Protein AF-A0A4Q2Z3I2-F1 (afdb_monomer_lite)

Radius of gyration: 20.28 Å; chains: 1; bounding box: 46×51×56 Å

Sequence (207 aa):
MDALIATLSQFPAIKREDSAKLFFKKFPYKIVLDSYRYEDRKVVTQTSITRSRDEVQVRAQGGYYNVYFRDESTAAEFLSENAKYVVSVALPTSTEALSAISTDTRIEIRDSLYWNKFRWAAVCKSLDLDQIDELRDWLSNFKEQCGEVSDDRIMFSYSTSSPRVYFADEDDLFMFKFSFFNRISRLEKVLLKKEISNEHFSAEGAH

Secondary structure (DSSP, 8-state):
-HHHHHHHTT-TTSEEEE-S---STT--EEEEEEHHHHTTS---SSSSSTT-TTTEEEEEETTEEEEEESSHHHHHHHHHHHGGGEEEEEE-SSHHHHHHHH--EEEEEESS-BTTTB-EEEEEPP--HHHHHHHHHHHHHHHHHH-S-GGGTEEEE--SS--EEEESSHHHHHHHHHHHGGGEEEEEEEEEHHHHHHHHHHHSS--

Structure (mmCIF, N/CA/C/O backbone):
data_AF-A0A4Q2Z3I2-F1
#
_entry.id   AF-A0A4Q2Z3I2-F1
#
loop_
_atom_site.group_PDB
_atom_site.id
_atom_site.type_symbol
_atom_site.label_atom_id
_atom_site.label_alt_id
_atom_site.label_comp_id
_atom_site.label_asym_id
_atom_site.label_entity_id
_atom_site.label_seq_id
_atom_site.pdbx_PDB_ins_code
_atom_site.Cartn_x
_atom_site.Cartn_y
_atom_site.Cartn_z
_atom_site.occupancy
_atom_site.B_iso_or_equiv
_atom_site.auth_seq_id
_atom_site.auth_comp_id
_atom_site.auth_asym_id
_atom_site.auth_atom_id
_atom_site.pdbx_PDB_model_num
ATOM 1 N N . MET A 1 1 ? 13.492 -9.732 -3.472 1.00 68.31 1 MET A N 1
ATOM 2 C CA . MET A 1 1 ? 13.597 -8.514 -4.309 1.00 68.31 1 MET A CA 1
ATOM 3 C C . MET A 1 1 ? 14.762 -8.605 -5.307 1.00 68.31 1 MET A C 1
ATOM 5 O O . MET A 1 1 ? 14.795 -7.864 -6.289 1.00 68.31 1 MET A O 1
ATOM 9 N N . ASP A 1 2 ? 15.718 -9.505 -5.067 1.00 80.69 2 ASP A N 1
ATOM 10 C CA . ASP A 1 2 ? 17.003 -9.555 -5.760 1.00 80.69 2 ASP A CA 1
ATOM 11 C C . ASP A 1 2 ? 16.913 -10.153 -7.169 1.00 80.69 2 ASP A C 1
ATOM 13 O O . ASP A 1 2 ? 17.673 -9.750 -8.048 1.00 80.69 2 ASP A O 1
ATOM 17 N N . ALA A 1 3 ? 15.958 -11.057 -7.422 1.00 82.50 3 ALA A N 1
ATOM 18 C CA . ALA A 1 3 ? 15.814 -11.714 -8.723 1.00 82.50 3 ALA A CA 1
ATOM 19 C C . ALA A 1 3 ? 15.365 -10.726 -9.811 1.00 82.50 3 ALA A C 1
ATOM 21 O O . ALA A 1 3 ? 15.936 -10.682 -10.906 1.00 82.50 3 ALA A O 1
ATOM 22 N N . LEU A 1 4 ? 14.383 -9.875 -9.492 1.00 83.69 4 LEU A N 1
ATOM 23 C CA . LEU A 1 4 ? 13.896 -8.844 -10.409 1.00 83.69 4 LEU A CA 1
ATOM 24 C C . LEU A 1 4 ? 14.947 -7.753 -10.644 1.00 83.69 4 LEU A C 1
ATOM 26 O O . LEU A 1 4 ? 15.130 -7.321 -11.781 1.00 83.69 4 LEU A O 1
ATOM 30 N N . ILE A 1 5 ? 15.675 -7.340 -9.598 1.00 86.19 5 ILE A N 1
ATOM 31 C CA . ILE A 1 5 ? 16.769 -6.364 -9.724 1.00 86.19 5 ILE A CA 1
ATOM 32 C C . ILE A 1 5 ? 17.877 -6.917 -10.625 1.00 86.19 5 ILE A C 1
ATOM 34 O O . ILE A 1 5 ? 18.283 -6.237 -11.567 1.00 86.19 5 ILE A O 1
ATOM 38 N N . ALA A 1 6 ? 18.327 -8.151 -10.380 1.00 88.06 6 ALA A N 1
ATOM 39 C CA . ALA A 1 6 ? 19.366 -8.796 -11.179 1.00 88.06 6 ALA A CA 1
ATOM 40 C C . ALA A 1 6 ? 18.955 -8.943 -12.651 1.00 88.06 6 ALA A C 1
ATOM 42 O O . ALA A 1 6 ? 19.774 -8.746 -13.548 1.00 88.06 6 ALA A O 1
ATOM 43 N N . THR A 1 7 ? 17.681 -9.244 -12.904 1.00 87.94 7 THR A N 1
ATOM 44 C CA . THR A 1 7 ? 17.132 -9.340 -14.261 1.00 87.94 7 THR A CA 1
ATOM 45 C C . THR A 1 7 ? 17.071 -7.969 -14.932 1.00 87.94 7 THR A C 1
ATOM 47 O O . THR A 1 7 ? 17.516 -7.815 -16.066 1.00 87.94 7 THR A O 1
ATOM 50 N N . LEU A 1 8 ? 16.607 -6.935 -14.224 1.00 87.94 8 LEU A N 1
ATOM 51 C CA . LEU A 1 8 ? 16.551 -5.568 -14.743 1.00 87.94 8 LEU A CA 1
ATOM 52 C C . LEU A 1 8 ? 17.940 -5.015 -15.090 1.00 87.94 8 LEU A C 1
ATOM 54 O O . LEU A 1 8 ? 18.086 -4.315 -16.089 1.00 87.94 8 LEU A O 1
ATOM 58 N N . SER A 1 9 ? 18.978 -5.370 -14.327 1.00 89.69 9 SER A N 1
ATOM 59 C CA . SER A 1 9 ? 20.364 -4.981 -14.624 1.00 89.69 9 SER A CA 1
ATOM 60 C C . SER A 1 9 ? 20.883 -5.501 -15.971 1.00 89.69 9 SER A C 1
ATOM 62 O O . SER A 1 9 ? 21.826 -4.926 -16.510 1.00 89.69 9 SER A O 1
ATOM 64 N N . GLN A 1 10 ? 20.266 -6.538 -16.547 1.00 92.25 10 GLN A N 1
ATOM 65 C CA . GLN A 1 10 ? 20.609 -7.047 -17.882 1.00 92.25 10 GLN A CA 1
ATOM 66 C C . GLN A 1 10 ? 20.050 -6.161 -19.011 1.00 92.25 10 GLN A C 1
ATOM 68 O O . GLN A 1 10 ? 20.481 -6.278 -20.158 1.00 92.25 10 GLN A O 1
ATOM 73 N N . PHE A 1 11 ? 19.130 -5.241 -18.695 1.00 89.31 11 PHE A N 1
ATOM 74 C CA . PHE A 1 11 ? 18.422 -4.392 -19.654 1.00 89.31 11 PHE A CA 1
ATOM 75 C C . PHE A 1 11 ? 18.540 -2.899 -19.286 1.00 89.31 11 PHE A C 1
ATOM 77 O O . PHE A 1 11 ? 17.554 -2.273 -18.896 1.00 89.31 11 PHE A O 1
ATOM 84 N N . PRO A 1 12 ? 19.721 -2.273 -19.453 1.00 84.69 12 PRO A N 1
ATOM 85 C CA . PRO A 1 12 ? 19.988 -0.906 -18.982 1.00 84.69 12 PRO A CA 1
ATOM 86 C C . PRO A 1 12 ? 19.150 0.183 -19.673 1.00 84.69 12 PRO A C 1
ATOM 88 O O . PRO A 1 12 ? 19.079 1.307 -19.183 1.00 84.69 12 PRO A O 1
ATOM 91 N N . ALA A 1 13 ? 18.519 -0.132 -20.808 1.00 85.69 13 ALA A N 1
ATOM 92 C CA . ALA A 1 13 ? 17.604 0.772 -21.503 1.00 85.69 13 ALA A CA 1
ATOM 93 C C . ALA A 1 13 ? 16.219 0.871 -20.832 1.00 85.69 13 ALA A C 1
ATOM 95 O O . ALA A 1 13 ? 15.478 1.813 -21.111 1.00 85.69 13 ALA A O 1
ATOM 96 N N . ILE A 1 14 ? 15.859 -0.086 -19.968 1.00 89.06 14 ILE A N 1
ATOM 97 C CA . ILE A 1 14 ? 14.585 -0.088 -19.248 1.00 89.06 14 ILE A CA 1
ATOM 98 C C . ILE A 1 14 ? 14.710 0.804 -18.016 1.00 89.06 14 ILE A C 1
ATOM 100 O O . ILE A 1 14 ? 15.603 0.634 -17.185 1.00 89.06 14 ILE A O 1
ATOM 104 N N . LYS A 1 15 ? 13.780 1.749 -17.865 1.00 88.69 15 LYS A N 1
ATOM 105 C CA . LYS A 1 15 ? 13.805 2.678 -16.737 1.00 88.69 15 LYS A CA 1
ATOM 106 C C . LYS A 1 15 ? 13.417 1.965 -15.439 1.00 88.69 15 LYS A C 1
ATOM 108 O O . LYS A 1 15 ? 12.318 1.423 -15.325 1.00 88.69 15 LYS A O 1
ATOM 113 N N . ARG A 1 16 ? 14.292 2.041 -14.435 1.00 87.62 16 ARG A N 1
ATOM 114 C CA . ARG A 1 16 ? 13.975 1.664 -13.054 1.00 87.62 16 ARG A CA 1
ATOM 115 C C . ARG A 1 16 ? 13.254 2.813 -12.357 1.00 87.62 16 ARG A C 1
ATOM 117 O O . ARG A 1 16 ? 13.767 3.928 -12.293 1.00 87.62 16 ARG A O 1
ATOM 124 N N . GLU A 1 17 ? 12.075 2.532 -11.828 1.00 82.06 17 GLU A N 1
ATOM 125 C CA . GLU A 1 17 ? 11.284 3.462 -11.030 1.00 82.06 17 GLU A CA 1
ATOM 126 C C . GLU A 1 17 ? 11.149 2.905 -9.619 1.00 82.06 17 GLU A C 1
ATOM 128 O O . GLU A 1 17 ? 10.138 2.301 -9.264 1.00 82.06 17 GLU A O 1
ATOM 133 N N . ASP A 1 18 ? 12.189 3.107 -8.809 1.00 69.94 18 ASP A N 1
ATOM 134 C CA . ASP A 1 18 ? 12.081 2.861 -7.376 1.00 69.94 18 ASP A CA 1
ATOM 135 C C . ASP A 1 18 ? 11.019 3.798 -6.841 1.00 69.94 18 ASP A C 1
ATOM 137 O O . ASP A 1 18 ? 11.161 5.024 -6.839 1.00 69.94 18 ASP A O 1
ATOM 141 N N . SER A 1 19 ? 9.896 3.212 -6.470 1.00 56.62 19 SER A N 1
ATOM 142 C CA . SER A 1 19 ? 8.768 3.984 -6.036 1.00 56.62 19 SER A CA 1
ATOM 143 C C . SER A 1 19 ? 8.308 3.410 -4.738 1.00 56.62 19 SER A C 1
ATOM 145 O O . SER A 1 19 ? 8.035 2.225 -4.566 1.00 56.62 19 SER A O 1
ATOM 147 N N . ALA A 1 20 ? 8.187 4.353 -3.835 1.00 46.81 20 ALA A N 1
ATOM 148 C CA . ALA A 1 20 ? 7.390 4.196 -2.678 1.00 46.81 20 ALA A CA 1
ATOM 149 C C . ALA A 1 20 ? 5.955 3.776 -3.156 1.00 46.81 20 ALA A C 1
A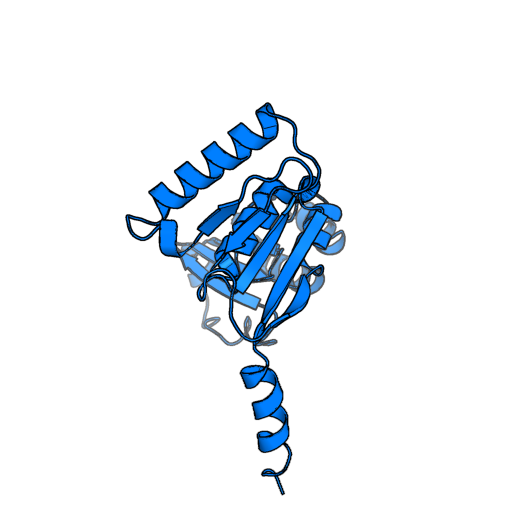TOM 151 O O . ALA A 1 20 ? 5.459 2.698 -2.885 1.00 46.81 20 ALA A O 1
ATOM 152 N N . LYS A 1 21 ? 5.303 4.526 -4.038 1.00 46.62 21 LYS A N 1
ATOM 153 C CA . LYS A 1 21 ? 3.842 4.489 -4.261 1.00 46.62 21 LYS A CA 1
ATOM 154 C C . LYS A 1 21 ? 3.231 3.300 -5.050 1.00 46.62 21 LYS A C 1
ATOM 156 O O . LYS A 1 21 ? 2.248 3.510 -5.754 1.00 46.62 21 LYS A O 1
ATOM 161 N N . LEU A 1 22 ? 3.731 2.064 -4.992 1.00 52.97 22 LEU A N 1
ATOM 162 C CA . LEU A 1 22 ? 3.313 1.011 -5.942 1.00 52.97 22 LEU A CA 1
ATOM 163 C C . LEU A 1 22 ? 2.081 0.178 -5.539 1.00 52.97 22 LEU A C 1
ATOM 165 O O . LEU A 1 22 ? 2.158 -0.869 -4.912 1.00 52.97 22 LEU A O 1
ATOM 169 N N . PHE A 1 23 ? 0.936 0.741 -5.933 1.00 57.28 23 PHE A N 1
ATOM 170 C CA . PHE A 1 23 ? -0.156 0.235 -6.782 1.00 57.28 23 PHE A CA 1
ATOM 171 C C . PHE A 1 23 ? -0.669 -1.219 -6.699 1.00 57.28 23 PHE A C 1
ATOM 173 O O . PHE A 1 23 ? -0.071 -2.160 -7.205 1.00 57.28 23 PHE A O 1
ATOM 180 N N . PHE A 1 24 ? -1.944 -1.273 -6.290 1.00 48.81 24 PHE A N 1
ATOM 181 C CA . PHE A 1 24 ? -2.917 -2.367 -6.336 1.00 48.81 24 PHE A CA 1
ATOM 182 C C . PHE A 1 24 ? -2.714 -3.449 -5.273 1.00 48.81 24 PHE A C 1
ATOM 184 O O . PHE A 1 24 ? -1.850 -4.303 -5.396 1.00 48.81 24 PHE A O 1
ATOM 191 N N . LYS A 1 25 ? -3.560 -3.421 -4.232 1.00 52.50 25 LYS A N 1
ATOM 192 C CA . LYS A 1 25 ? -4.063 -4.583 -3.472 1.00 52.50 25 LYS A CA 1
ATOM 193 C C . LYS A 1 25 ? -3.092 -5.771 -3.296 1.00 52.50 25 LYS A C 1
ATOM 195 O O . LYS A 1 25 ? -3.510 -6.906 -3.517 1.00 52.50 25 LYS A O 1
ATOM 200 N N . LYS A 1 26 ? -1.845 -5.538 -2.845 1.00 63.81 26 LYS A N 1
ATOM 201 C CA . LYS A 1 26 ? -0.806 -6.563 -2.537 1.00 63.81 26 LYS A CA 1
ATOM 202 C C . LYS A 1 26 ? 0.098 -7.011 -3.706 1.00 63.81 26 LYS A C 1
ATOM 204 O O . LYS A 1 26 ? 0.647 -8.110 -3.642 1.00 63.81 26 LYS A O 1
ATOM 209 N N . PHE A 1 27 ? 0.277 -6.195 -4.747 1.00 72.81 27 PHE A N 1
ATOM 210 C CA . PHE A 1 27 ? 1.175 -6.479 -5.879 1.00 72.81 27 PHE A CA 1
ATOM 211 C C . PHE A 1 27 ? 2.368 -5.498 -5.885 1.00 72.81 27 PHE A C 1
ATOM 213 O O . PHE A 1 27 ? 2.274 -4.426 -6.481 1.00 72.81 27 PHE A O 1
ATOM 220 N N . PRO A 1 28 ? 3.480 -5.813 -5.193 1.00 76.44 28 PRO A N 1
ATOM 221 C CA . PRO A 1 28 ? 4.585 -4.874 -4.984 1.00 76.44 28 PRO A CA 1
ATOM 222 C C . PRO A 1 28 ? 5.417 -4.569 -6.240 1.00 76.44 28 PRO A C 1
ATOM 224 O O . PRO A 1 28 ? 6.217 -3.635 -6.210 1.00 76.44 28 PRO A O 1
ATOM 227 N N . TYR A 1 29 ? 5.253 -5.322 -7.331 1.00 83.31 29 TYR A N 1
ATOM 228 C CA . TYR A 1 29 ? 6.048 -5.159 -8.550 1.00 83.31 29 TYR A CA 1
ATOM 229 C C . TYR A 1 29 ? 5.162 -4.748 -9.725 1.00 83.31 29 TYR A C 1
ATOM 231 O O . TYR A 1 29 ? 4.138 -5.379 -9.978 1.00 83.31 29 TYR A O 1
ATOM 239 N N . LYS A 1 30 ? 5.559 -3.714 -10.475 1.00 85.75 30 LYS A N 1
ATOM 240 C CA . LYS A 1 30 ? 4.835 -3.237 -11.665 1.00 85.75 30 LYS A CA 1
ATOM 241 C C . LYS A 1 30 ? 5.764 -3.179 -12.871 1.00 85.75 30 LYS A C 1
ATOM 243 O O . LYS A 1 30 ? 6.818 -2.555 -12.806 1.00 85.75 30 LYS A O 1
ATOM 248 N N . ILE A 1 31 ? 5.331 -3.733 -13.994 1.00 86.38 31 ILE A N 1
ATOM 249 C CA . ILE A 1 31 ? 6.012 -3.648 -15.287 1.00 86.38 31 ILE A CA 1
ATOM 250 C C . ILE A 1 31 ? 5.097 -2.903 -16.258 1.00 86.38 31 ILE A C 1
ATOM 252 O O . ILE A 1 31 ? 3.924 -3.246 -16.404 1.00 86.38 31 ILE A O 1
ATOM 256 N N . VAL A 1 32 ? 5.621 -1.857 -16.893 1.00 86.88 32 VAL A N 1
ATOM 257 C CA . VAL A 1 32 ? 4.886 -1.028 -17.854 1.00 86.88 32 VAL A CA 1
ATOM 258 C C . VAL A 1 32 ? 5.320 -1.398 -19.262 1.00 86.88 32 VAL A C 1
ATOM 260 O O . VAL A 1 32 ? 6.504 -1.317 -19.586 1.00 86.88 32 VAL A O 1
ATOM 263 N N . LEU A 1 33 ? 4.363 -1.776 -20.102 1.00 84.88 33 LEU A N 1
ATOM 264 C CA . LEU A 1 33 ? 4.573 -2.089 -21.513 1.00 84.88 33 LEU A CA 1
ATOM 265 C C . LEU A 1 33 ? 4.032 -0.968 -22.395 1.00 84.88 33 LEU A C 1
ATOM 267 O O . LEU A 1 33 ? 2.948 -0.452 -22.128 1.00 84.88 33 LEU A O 1
ATOM 271 N N . ASP A 1 34 ? 4.747 -0.645 -23.468 1.00 82.38 34 ASP A N 1
ATOM 272 C CA . ASP A 1 34 ? 4.256 0.222 -24.545 1.00 82.38 34 ASP A CA 1
ATOM 273 C C . ASP A 1 34 ? 3.218 -0.548 -25.371 1.00 82.38 34 ASP A C 1
ATOM 275 O O . ASP A 1 34 ? 3.565 -1.532 -26.031 1.00 82.38 34 ASP A O 1
ATOM 279 N N . SER A 1 35 ? 1.946 -0.128 -25.335 1.00 71.31 35 SER A N 1
ATOM 280 C CA . SER A 1 35 ? 0.876 -0.870 -26.010 1.00 71.31 35 SER A CA 1
ATOM 281 C C . SER A 1 35 ? 1.060 -0.899 -27.524 1.00 71.31 35 SER A C 1
ATOM 283 O O . SER A 1 35 ? 0.743 -1.906 -28.142 1.00 71.31 35 SER A O 1
ATOM 285 N N . TYR A 1 36 ? 1.630 0.150 -28.123 1.00 68.75 36 TYR A N 1
ATOM 286 C CA . TYR A 1 36 ? 1.808 0.245 -29.574 1.00 68.75 36 TYR A CA 1
ATOM 287 C C . TYR A 1 36 ? 2.927 -0.664 -30.082 1.00 68.75 36 TYR A C 1
ATOM 289 O O . TYR A 1 36 ? 2.826 -1.234 -31.164 1.00 68.75 36 TYR A O 1
ATOM 297 N N . ARG A 1 37 ? 3.996 -0.837 -29.294 1.00 68.88 37 ARG A N 1
ATOM 298 C CA . ARG A 1 37 ? 5.064 -1.803 -29.611 1.00 68.88 37 ARG A CA 1
ATOM 299 C C . ARG A 1 37 ? 4.652 -3.235 -29.299 1.00 68.88 37 ARG A C 1
ATOM 301 O O . ARG A 1 37 ? 5.136 -4.166 -29.939 1.00 68.88 37 ARG A O 1
ATOM 308 N N . TYR A 1 38 ? 3.795 -3.402 -28.297 1.00 63.12 38 TYR A N 1
ATOM 309 C CA . TYR A 1 38 ? 3.310 -4.701 -27.857 1.00 63.12 38 TYR A CA 1
ATOM 310 C C . TYR A 1 38 ? 2.230 -5.274 -28.791 1.00 63.12 38 TYR A C 1
ATOM 312 O O . TYR A 1 38 ? 2.213 -6.480 -29.026 1.00 63.12 38 TYR A O 1
ATOM 320 N N . GLU A 1 39 ? 1.371 -4.433 -29.379 1.00 58.34 39 GLU A N 1
ATOM 321 C CA . GLU A 1 39 ? 0.269 -4.856 -30.261 1.00 58.34 39 GLU A CA 1
ATOM 322 C C . GLU A 1 39 ? 0.712 -5.497 -31.588 1.00 58.34 39 GLU A C 1
ATOM 324 O O . GLU A 1 39 ? -0.099 -6.152 -32.244 1.00 58.34 39 GLU A O 1
ATOM 329 N N . ASP A 1 40 ? 1.990 -5.408 -31.973 1.00 49.81 40 ASP A N 1
ATOM 330 C CA . ASP A 1 40 ? 2.403 -5.813 -33.320 1.00 49.81 40 ASP A CA 1
ATOM 331 C C . ASP A 1 40 ? 2.431 -7.337 -33.562 1.00 49.81 40 ASP A C 1
ATOM 333 O O . ASP A 1 40 ? 2.606 -7.767 -34.698 1.00 49.81 40 ASP A O 1
ATOM 337 N N . ARG A 1 41 ? 2.201 -8.206 -32.558 1.00 44.34 41 ARG A N 1
ATOM 338 C CA . ARG A 1 41 ? 1.925 -9.642 -32.799 1.00 44.34 41 ARG A CA 1
ATOM 339 C C . ARG A 1 41 ? 1.048 -10.288 -31.721 1.00 44.34 41 ARG A C 1
ATOM 341 O O . ARG A 1 41 ? 1.556 -10.681 -30.682 1.00 44.34 41 ARG A O 1
ATOM 348 N N . LYS A 1 42 ? -0.199 -10.594 -32.114 1.00 42.34 42 LYS A N 1
ATOM 349 C CA . LYS A 1 42 ? -1.090 -11.654 -31.590 1.00 42.34 42 LYS A CA 1
ATOM 350 C C . LYS A 1 42 ? -1.569 -11.501 -30.141 1.00 42.34 42 LYS A C 1
ATOM 352 O O . LYS A 1 42 ? -0.777 -11.511 -29.221 1.00 42.34 42 LYS A O 1
ATOM 357 N N . VAL A 1 43 ? -2.889 -11.562 -29.949 1.00 44.06 43 VAL A N 1
ATOM 358 C CA . VAL A 1 43 ? -3.567 -12.529 -29.050 1.00 44.06 43 VAL A CA 1
ATOM 359 C C . VAL A 1 43 ? -2.777 -12.941 -27.785 1.00 44.06 43 VAL A C 1
ATOM 361 O O . VAL A 1 43 ? -2.559 -14.120 -27.526 1.00 44.06 43 VAL A O 1
ATOM 364 N N . VAL A 1 44 ? -2.346 -11.969 -26.981 1.00 44.97 44 VAL A N 1
ATOM 365 C CA . VAL A 1 44 ? -1.935 -12.161 -25.575 1.00 44.97 44 VAL A CA 1
ATOM 366 C C . VAL A 1 44 ? -2.892 -11.392 -24.655 1.00 44.97 44 VAL A C 1
ATOM 368 O O . VAL A 1 44 ? -2.657 -11.169 -23.473 1.00 44.97 44 VAL A O 1
ATOM 371 N N . THR A 1 45 ? -4.068 -11.045 -25.171 1.00 44.19 45 THR A N 1
ATOM 372 C CA . THR A 1 45 ? -5.241 -10.800 -24.346 1.00 44.19 45 THR A CA 1
ATOM 373 C C . THR A 1 45 ? -5.525 -12.084 -23.560 1.00 44.19 45 THR A C 1
ATOM 375 O O . THR A 1 45 ? -5.883 -13.122 -24.110 1.00 44.19 45 THR A O 1
ATOM 378 N N . GLN A 1 46 ? -5.298 -12.030 -22.249 1.00 42.94 46 GLN A N 1
ATOM 379 C CA . GLN A 1 46 ? -5.787 -12.992 -21.258 1.00 42.94 46 GLN A CA 1
ATOM 380 C C . GLN A 1 46 ? -5.259 -14.438 -21.253 1.00 42.94 46 GLN A C 1
ATOM 382 O O . GLN A 1 46 ? -5.685 -15.156 -20.359 1.00 42.94 46 GLN A O 1
ATOM 387 N N . THR A 1 47 ? -4.364 -14.920 -22.121 1.00 42.12 47 THR A N 1
ATOM 388 C CA . THR A 1 47 ? -3.992 -16.366 -22.074 1.00 42.12 47 THR A CA 1
ATOM 389 C C . THR A 1 47 ? -2.561 -16.635 -21.600 1.00 42.12 47 THR A C 1
ATOM 391 O O . THR A 1 47 ? -2.344 -17.570 -20.836 1.00 42.12 47 THR A O 1
ATOM 394 N N . SER A 1 48 ? -1.592 -15.786 -21.957 1.00 43.84 48 SER A N 1
ATOM 395 C CA . SER A 1 48 ? -0.194 -15.929 -21.501 1.00 43.84 48 SER A CA 1
ATOM 396 C C . SER A 1 48 ? 0.041 -15.304 -20.122 1.00 43.84 48 SER A C 1
ATOM 398 O O . SER A 1 48 ? 0.833 -15.812 -19.342 1.00 43.84 48 SER A O 1
ATOM 400 N N . ILE A 1 49 ? -0.697 -14.236 -19.800 1.00 50.66 49 ILE A N 1
ATOM 401 C CA . ILE A 1 49 ? -0.612 -13.514 -18.517 1.00 50.66 49 ILE A CA 1
ATOM 402 C C . ILE A 1 49 ? -1.498 -14.173 -17.437 1.00 50.66 49 ILE A C 1
ATOM 404 O O . ILE A 1 49 ? -1.300 -13.977 -16.244 1.00 50.66 49 ILE A O 1
ATOM 408 N N . THR A 1 50 ? -2.449 -15.022 -17.840 1.00 45.56 50 THR A N 1
ATOM 409 C CA . THR A 1 50 ? -3.450 -15.647 -16.953 1.00 45.56 50 THR A CA 1
ATOM 410 C C . THR A 1 50 ? -3.123 -17.112 -16.669 1.00 45.56 50 THR A C 1
ATOM 412 O O . THR A 1 50 ? -4.017 -17.957 -16.631 1.00 45.56 50 THR A O 1
ATOM 415 N N . ARG A 1 51 ? -1.839 -17.452 -16.496 1.00 46.56 51 ARG A N 1
ATOM 416 C CA . ARG A 1 51 ? -1.462 -18.776 -15.971 1.00 46.56 51 ARG A CA 1
ATOM 417 C C . ARG A 1 51 ? -1.537 -18.875 -14.445 1.00 46.56 51 ARG A C 1
ATOM 419 O O . ARG A 1 51 ? -1.616 -19.989 -13.944 1.00 46.56 51 ARG A O 1
ATOM 426 N N . SER A 1 52 ? -1.676 -17.764 -13.722 1.00 45.44 52 SER A N 1
ATOM 427 C CA . SER A 1 52 ? -2.088 -17.770 -12.314 1.00 45.44 52 SER A CA 1
ATOM 428 C C . SER A 1 52 ? -3.075 -16.629 -12.056 1.00 45.44 52 SER A C 1
ATOM 430 O O . SER A 1 52 ? -2.719 -15.457 -11.965 1.00 45.44 52 SER A O 1
ATOM 432 N N . ARG A 1 53 ? -4.372 -16.960 -11.978 1.00 47.97 53 ARG A N 1
ATOM 433 C CA . ARG A 1 53 ? -5.456 -15.975 -11.777 1.00 47.97 53 ARG A CA 1
ATOM 434 C C . ARG A 1 53 ? -5.355 -15.187 -10.459 1.00 47.97 53 ARG A C 1
ATOM 436 O O . ARG A 1 53 ? -6.072 -14.201 -10.318 1.00 47.97 53 ARG A O 1
ATOM 443 N N . ASP A 1 54 ? -4.440 -15.554 -9.560 1.00 53.44 54 ASP A N 1
ATOM 444 C CA . ASP A 1 54 ? -4.291 -14.939 -8.237 1.00 53.44 54 ASP A CA 1
ATOM 445 C C . ASP A 1 54 ? -3.019 -14.081 -8.055 1.00 53.44 54 ASP A C 1
ATOM 447 O O . ASP A 1 54 ? -2.901 -13.387 -7.040 1.00 53.44 54 ASP A O 1
ATOM 451 N N . GLU A 1 55 ? -2.079 -14.077 -9.014 1.00 65.12 55 GLU A N 1
ATOM 452 C CA . GLU A 1 55 ? -0.734 -13.490 -8.817 1.00 65.12 55 GLU A CA 1
ATOM 453 C C . GLU A 1 55 ? -0.351 -12.385 -9.804 1.00 65.12 55 GLU A C 1
ATOM 455 O O . GLU A 1 55 ? 0.637 -11.683 -9.559 1.00 65.12 55 GLU A O 1
ATOM 460 N N . VAL A 1 56 ? -1.165 -12.148 -10.844 1.00 71.25 56 VAL A N 1
ATOM 461 C CA . VAL A 1 56 ? -0.939 -11.072 -11.822 1.00 71.25 56 VAL A CA 1
ATOM 462 C C . VAL A 1 56 ? -2.209 -10.252 -12.082 1.00 71.25 56 VAL A C 1
ATOM 464 O O . VAL A 1 56 ? -3.287 -10.801 -12.301 1.00 71.25 56 VAL A O 1
ATOM 467 N N . GLN A 1 57 ? -2.092 -8.921 -12.081 1.00 70.75 57 GLN A N 1
ATOM 468 C CA . GLN A 1 57 ? -3.161 -7.983 -12.454 1.00 70.75 57 GLN A CA 1
ATOM 469 C C . GLN A 1 57 ? -2.726 -7.134 -13.647 1.00 70.75 57 GLN A C 1
ATOM 471 O O . GLN A 1 57 ? -1.567 -6.746 -13.741 1.00 70.75 57 GLN A O 1
ATOM 476 N N . VAL A 1 58 ? -3.646 -6.808 -14.558 1.00 75.31 58 VAL A N 1
ATOM 477 C CA . VAL A 1 58 ? -3.334 -6.020 -15.763 1.00 75.31 58 VAL A CA 1
ATOM 478 C C . VAL A 1 58 ? -4.294 -4.846 -15.888 1.00 75.31 58 VAL A C 1
ATOM 480 O O . VAL A 1 58 ? -5.509 -5.019 -15.806 1.00 75.31 58 VAL A O 1
ATOM 483 N N . ARG A 1 59 ? -3.757 -3.650 -16.144 1.00 70.19 59 ARG A N 1
ATOM 484 C CA . ARG A 1 59 ? -4.540 -2.440 -16.409 1.00 70.19 59 ARG A CA 1
ATOM 485 C C . ARG A 1 59 ? -4.002 -1.686 -17.617 1.00 70.19 59 ARG A C 1
ATOM 487 O O . ARG A 1 59 ? -2.860 -1.233 -17.613 1.00 70.19 59 ARG A O 1
ATOM 494 N N . ALA A 1 60 ? -4.853 -1.481 -18.616 1.00 73.56 60 ALA A N 1
ATOM 495 C CA . ALA A 1 60 ? -4.561 -0.579 -19.724 1.00 73.56 60 ALA A CA 1
ATOM 496 C C . ALA A 1 60 ? -4.790 0.881 -19.297 1.00 73.56 60 ALA A C 1
ATOM 498 O O . ALA A 1 60 ? -5.828 1.204 -18.714 1.00 73.56 60 ALA A O 1
ATOM 499 N N . GLN A 1 61 ? -3.830 1.764 -19.570 1.00 65.94 61 GLN A N 1
ATOM 500 C CA . GLN A 1 61 ? -3.948 3.198 -19.306 1.00 65.94 61 GLN A CA 1
ATOM 501 C C . GLN A 1 61 ? -3.083 3.996 -20.284 1.00 65.94 61 GLN A C 1
ATOM 503 O O . GLN A 1 61 ? -1.871 3.813 -20.325 1.00 65.94 61 GLN A O 1
ATOM 508 N N . GLY A 1 62 ? -3.700 4.911 -21.040 1.00 68.19 62 GLY A N 1
ATOM 509 C CA . GLY A 1 62 ? -2.984 5.933 -21.815 1.00 68.19 62 GLY A CA 1
ATOM 510 C C . GLY A 1 62 ? -1.950 5.407 -22.819 1.00 68.19 62 GLY A C 1
ATOM 511 O O . GLY A 1 62 ? -0.888 6.007 -22.933 1.00 68.19 62 GLY A O 1
ATOM 512 N N . GLY A 1 63 ? -2.226 4.298 -23.515 1.00 73.81 63 GLY A N 1
ATOM 513 C CA . GLY A 1 63 ? -1.271 3.690 -24.458 1.00 73.81 63 GLY A CA 1
ATOM 514 C C . GLY A 1 63 ? -0.208 2.797 -23.804 1.00 73.81 63 GLY A C 1
ATOM 515 O O . GLY A 1 63 ? 0.804 2.473 -24.421 1.00 73.81 63 GLY A O 1
ATOM 516 N N . TYR A 1 64 ? -0.423 2.398 -22.550 1.00 79.19 64 TYR A N 1
ATOM 517 C CA . TYR A 1 64 ? 0.435 1.456 -21.842 1.00 79.19 64 TYR A CA 1
ATOM 518 C C . TYR A 1 64 ? -0.376 0.329 -21.207 1.00 79.19 64 TYR A C 1
ATOM 520 O O . TYR A 1 64 ? -1.516 0.533 -20.771 1.00 79.19 64 TYR A O 1
ATOM 528 N N . TYR A 1 65 ? 0.242 -0.845 -21.080 1.00 80.31 65 TYR A N 1
ATOM 529 C CA . TYR A 1 65 ? -0.236 -1.906 -20.198 1.00 80.31 65 TYR A CA 1
ATOM 530 C C . TYR A 1 65 ? 0.586 -1.909 -18.913 1.00 80.31 65 TYR A C 1
ATOM 532 O O . TYR A 1 65 ? 1.789 -2.151 -18.933 1.00 80.31 65 TYR A O 1
ATOM 540 N N . ASN A 1 66 ? -0.073 -1.653 -17.787 1.00 80.38 66 ASN A N 1
ATOM 541 C CA . ASN A 1 66 ? 0.507 -1.820 -16.462 1.00 80.38 66 ASN A CA 1
ATOM 542 C C . ASN A 1 66 ? 0.216 -3.242 -15.988 1.00 80.38 66 ASN A C 1
ATOM 544 O O . ASN A 1 66 ? -0.949 -3.598 -15.801 1.00 80.38 66 ASN A O 1
ATOM 548 N N . VAL A 1 67 ? 1.261 -4.039 -15.801 1.00 82.94 67 VAL A N 1
ATOM 549 C CA . VAL A 1 67 ? 1.175 -5.413 -15.307 1.00 82.94 67 VAL A CA 1
ATOM 550 C C . VAL A 1 67 ? 1.738 -5.448 -13.893 1.00 82.94 67 VAL A C 1
ATOM 552 O O . VAL A 1 67 ? 2.866 -5.019 -13.665 1.00 82.94 67 VAL A O 1
ATOM 555 N N . TYR A 1 68 ? 0.945 -5.916 -12.941 1.00 82.31 68 TYR A N 1
ATOM 556 C CA . TYR A 1 68 ? 1.271 -5.947 -11.521 1.00 82.31 68 TYR A CA 1
ATOM 557 C C . TYR A 1 68 ? 1.467 -7.388 -11.072 1.00 82.31 68 TYR A C 1
ATOM 559 O O . TYR A 1 68 ? 0.635 -8.237 -11.380 1.00 82.31 68 TYR A O 1
ATOM 567 N N . PHE A 1 69 ? 2.522 -7.644 -10.307 1.00 81.62 69 PHE A N 1
ATOM 568 C CA . PHE A 1 69 ? 2.914 -8.972 -9.848 1.00 81.62 69 PHE A CA 1
ATOM 569 C C . PHE A 1 69 ? 3.021 -9.002 -8.330 1.00 81.62 69 PHE A C 1
ATOM 571 O O . PHE A 1 69 ? 3.513 -8.056 -7.705 1.00 81.62 69 PHE A O 1
ATOM 578 N N . ARG A 1 70 ? 2.554 -10.106 -7.741 1.00 78.88 70 ARG A N 1
ATOM 579 C CA . ARG A 1 70 ? 2.740 -10.381 -6.315 1.00 78.88 70 ARG A CA 1
ATOM 580 C C . ARG A 1 70 ? 4.150 -10.890 -6.025 1.00 78.88 70 ARG A C 1
ATOM 582 O O . ARG A 1 70 ? 4.772 -10.430 -5.073 1.00 78.88 70 ARG A O 1
ATOM 589 N N . ASP A 1 71 ? 4.612 -11.834 -6.839 1.00 82.00 71 ASP A N 1
ATOM 590 C CA . ASP A 1 71 ? 5.896 -12.511 -6.681 1.00 82.00 71 ASP A CA 1
ATOM 591 C C . ASP A 1 71 ? 6.984 -11.888 -7.563 1.00 82.00 71 ASP A C 1
ATOM 593 O O . ASP A 1 71 ? 6.735 -11.470 -8.698 1.00 82.00 71 ASP A O 1
ATOM 597 N N . GLU A 1 72 ? 8.203 -11.823 -7.032 1.00 85.25 72 GLU A N 1
ATOM 598 C CA . GLU A 1 72 ? 9.333 -11.228 -7.743 1.00 85.25 72 GLU A CA 1
ATOM 599 C C . GLU A 1 72 ? 9.870 -12.109 -8.871 1.00 85.25 72 GLU A C 1
ATOM 601 O O . GLU A 1 72 ? 10.365 -11.583 -9.867 1.00 85.25 72 GLU A O 1
ATOM 606 N N . SER A 1 73 ? 9.783 -13.431 -8.723 1.00 85.56 73 SER A N 1
ATOM 607 C CA . SER A 1 73 ? 10.313 -14.399 -9.681 1.00 85.56 73 SER A CA 1
ATOM 608 C C . SER A 1 73 ? 9.429 -14.399 -10.916 1.00 85.56 73 SER A C 1
ATOM 610 O O . SER A 1 73 ? 9.935 -14.304 -12.031 1.00 85.56 73 SER A O 1
ATOM 612 N N . THR A 1 74 ? 8.109 -14.365 -10.715 1.00 83.81 74 THR A N 1
ATOM 613 C CA . THR A 1 74 ? 7.129 -14.200 -11.797 1.00 83.81 74 THR A CA 1
ATOM 614 C C . THR A 1 74 ? 7.317 -12.868 -12.528 1.00 83.81 74 THR A C 1
ATOM 616 O O . THR A 1 74 ? 7.259 -12.817 -13.756 1.00 83.81 74 THR A O 1
ATOM 619 N N . ALA A 1 75 ? 7.591 -11.777 -11.801 1.00 85.81 75 ALA A N 1
ATOM 620 C CA . ALA A 1 75 ? 7.899 -10.487 -12.421 1.00 85.81 75 ALA A CA 1
ATOM 621 C C . ALA A 1 75 ? 9.205 -10.535 -13.238 1.00 85.81 75 ALA A C 1
ATOM 623 O O . ALA A 1 75 ? 9.276 -9.966 -14.328 1.00 85.81 75 ALA A O 1
ATOM 624 N N . ALA A 1 76 ? 10.237 -11.213 -12.725 1.00 86.75 76 ALA A N 1
ATOM 625 C CA . ALA A 1 76 ? 11.529 -11.358 -13.388 1.00 86.75 76 ALA A CA 1
ATOM 626 C C . ALA A 1 76 ? 11.428 -12.198 -14.672 1.00 86.75 76 ALA A C 1
ATOM 628 O O . ALA A 1 76 ? 11.937 -11.788 -15.713 1.00 86.75 76 ALA A O 1
ATOM 629 N N . GLU A 1 77 ? 10.722 -13.328 -14.625 1.00 84.81 77 GLU A N 1
ATOM 630 C CA . GLU A 1 77 ? 10.450 -14.168 -15.797 1.00 84.81 77 GLU A CA 1
ATOM 631 C C . GLU A 1 77 ? 9.719 -13.365 -16.879 1.00 84.81 77 GLU A C 1
ATOM 633 O O . GLU A 1 77 ? 10.175 -13.290 -18.023 1.00 84.81 77 GLU A O 1
ATOM 638 N N . PHE A 1 78 ? 8.659 -12.648 -16.492 1.00 85.31 78 PHE A N 1
ATOM 639 C CA . PHE A 1 78 ? 7.907 -11.803 -17.412 1.00 85.31 78 PHE A CA 1
ATOM 640 C C . PHE A 1 78 ? 8.769 -10.705 -18.047 1.00 85.31 78 PHE A C 1
ATOM 642 O O . PHE A 1 78 ? 8.655 -10.443 -19.249 1.00 85.31 78 PHE A O 1
ATOM 649 N N . LEU A 1 79 ? 9.631 -10.058 -17.254 1.00 87.00 79 LEU A N 1
ATOM 650 C CA . LEU A 1 79 ? 10.570 -9.048 -17.736 1.00 87.00 79 LEU A CA 1
ATOM 651 C C . LEU A 1 79 ? 11.511 -9.633 -18.794 1.00 87.00 79 LEU A C 1
ATOM 653 O O . LEU A 1 79 ? 11.645 -9.040 -19.861 1.00 87.00 79 LEU A O 1
ATOM 657 N N . SER A 1 80 ? 12.115 -10.795 -18.538 1.00 85.44 80 SER A N 1
ATOM 658 C CA . SER A 1 80 ? 13.026 -11.445 -19.488 1.00 85.44 80 SER A CA 1
ATOM 659 C C . SER A 1 80 ? 12.348 -11.806 -20.809 1.00 85.44 80 SER A C 1
ATOM 661 O O . SER A 1 80 ? 12.927 -11.601 -21.875 1.00 85.44 80 SER A O 1
ATOM 663 N N . GLU A 1 81 ? 11.108 -12.294 -20.767 1.00 83.62 81 GLU A N 1
ATOM 664 C CA . GLU A 1 81 ? 10.357 -12.662 -21.973 1.00 83.62 81 GLU A CA 1
ATOM 665 C C . GLU A 1 81 ? 9.922 -11.446 -22.806 1.00 83.62 81 GLU A C 1
ATOM 667 O O . GLU A 1 81 ? 9.826 -11.520 -24.037 1.00 83.62 81 GLU A O 1
ATOM 672 N N . ASN A 1 82 ? 9.667 -10.311 -22.147 1.00 83.69 82 ASN A N 1
ATOM 673 C CA . ASN A 1 82 ? 9.014 -9.150 -22.755 1.00 83.69 82 ASN A CA 1
ATOM 674 C C . ASN A 1 82 ? 9.892 -7.892 -22.813 1.00 83.69 82 ASN A C 1
ATOM 676 O O . ASN A 1 82 ? 9.400 -6.850 -23.243 1.00 83.69 82 ASN A O 1
ATOM 680 N N . ALA A 1 83 ? 11.178 -7.969 -22.453 1.00 84.38 83 ALA A N 1
ATOM 681 C CA . ALA A 1 83 ? 12.077 -6.822 -22.259 1.00 84.38 83 ALA A CA 1
ATOM 682 C C . ALA A 1 83 ? 12.042 -5.774 -23.386 1.00 84.38 83 ALA A C 1
ATOM 684 O O . ALA A 1 83 ? 12.043 -4.575 -23.126 1.00 84.38 83 ALA A O 1
ATOM 685 N N . LYS A 1 84 ? 11.935 -6.210 -24.648 1.00 82.50 84 LYS A N 1
ATOM 686 C CA . LYS A 1 84 ? 11.840 -5.333 -25.835 1.00 82.50 84 LYS A CA 1
ATOM 687 C C . LYS A 1 84 ? 10.617 -4.400 -25.862 1.00 82.50 84 LYS A C 1
ATOM 689 O O . LYS A 1 84 ? 10.607 -3.438 -26.628 1.00 82.50 84 LYS A O 1
ATOM 694 N N . TYR A 1 85 ? 9.592 -4.692 -25.067 1.00 85.19 85 TYR A N 1
ATOM 695 C CA . TYR A 1 85 ? 8.338 -3.937 -24.981 1.00 85.19 85 TYR A CA 1
ATOM 696 C C . TYR A 1 85 ? 8.199 -3.160 -23.671 1.00 85.19 85 TYR A C 1
ATOM 698 O O . TYR A 1 85 ? 7.271 -2.363 -23.524 1.00 85.19 85 TYR A O 1
ATOM 706 N N . VAL A 1 86 ? 9.096 -3.407 -22.717 1.00 86.12 86 VAL A N 1
ATOM 707 C CA . VAL A 1 86 ? 9.046 -2.810 -21.388 1.00 86.12 86 VAL A CA 1
ATOM 708 C C . VAL A 1 86 ? 9.604 -1.393 -21.441 1.00 86.12 86 VAL A C 1
ATOM 710 O O . VAL A 1 86 ? 10.693 -1.139 -21.949 1.00 86.12 86 VAL A O 1
ATOM 713 N N . VAL A 1 87 ? 8.833 -0.468 -20.884 1.00 87.31 87 VAL A N 1
ATOM 714 C CA . VAL A 1 87 ? 9.158 0.956 -20.773 1.00 87.31 87 VAL A CA 1
ATOM 715 C C . VAL A 1 87 ? 9.796 1.234 -19.421 1.00 87.31 87 VAL A C 1
ATOM 717 O O . VAL A 1 87 ? 10.854 1.861 -19.333 1.00 87.31 87 VAL A O 1
ATOM 720 N N . SER A 1 88 ? 9.160 0.745 -18.358 1.00 89.00 88 SER A N 1
ATOM 721 C CA . SER A 1 88 ? 9.666 0.888 -17.002 1.00 89.00 88 SER A CA 1
ATOM 722 C C . SER A 1 88 ? 9.286 -0.289 -16.115 1.00 89.00 88 SER A C 1
ATOM 724 O O . SER A 1 88 ? 8.284 -0.975 -16.333 1.00 89.00 88 SER A O 1
ATOM 726 N N . VAL A 1 89 ? 10.109 -0.502 -15.093 1.00 87.19 89 VAL A N 1
ATOM 727 C CA . VAL A 1 89 ? 9.856 -1.444 -14.004 1.00 87.19 89 VAL A CA 1
ATOM 728 C C . VAL A 1 89 ? 9.875 -0.665 -12.707 1.00 87.19 89 VAL A C 1
ATOM 730 O O . VAL A 1 89 ? 10.824 0.070 -12.430 1.00 87.19 89 VAL A O 1
ATOM 733 N N . ALA A 1 90 ? 8.831 -0.840 -11.914 1.00 85.12 90 ALA A N 1
ATOM 734 C CA . ALA A 1 90 ? 8.701 -0.214 -10.622 1.00 85.12 90 ALA A CA 1
ATOM 735 C C . ALA A 1 90 ? 8.699 -1.278 -9.517 1.00 85.12 90 ALA A C 1
ATOM 737 O O . ALA A 1 90 ? 7.984 -2.280 -9.613 1.00 85.12 90 ALA A O 1
ATOM 738 N N . LEU A 1 91 ? 9.507 -1.047 -8.481 1.00 81.25 91 LEU A N 1
ATOM 739 C CA . LEU A 1 91 ? 9.698 -1.945 -7.341 1.00 81.25 91 LEU A CA 1
ATOM 740 C C . LEU A 1 91 ? 9.811 -1.162 -6.015 1.00 81.25 91 LEU A C 1
ATOM 742 O O . LEU A 1 91 ? 10.055 0.051 -6.051 1.00 81.25 91 LEU A O 1
ATOM 746 N N . PRO A 1 92 ? 9.635 -1.825 -4.851 1.00 73.19 92 PRO A N 1
ATOM 747 C CA . PRO A 1 92 ? 9.771 -1.184 -3.546 1.00 73.19 92 PRO A CA 1
ATOM 748 C C . PRO A 1 92 ? 11.185 -0.642 -3.321 1.00 73.19 92 PRO A C 1
ATOM 750 O O . PRO A 1 92 ? 12.171 -1.242 -3.744 1.00 73.19 92 PRO A O 1
ATOM 753 N N . THR A 1 93 ? 11.289 0.470 -2.592 1.00 70.50 93 THR A N 1
ATOM 754 C CA . THR A 1 93 ? 12.572 1.129 -2.290 1.00 70.50 93 THR A CA 1
ATOM 755 C C . THR A 1 93 ? 13.441 0.347 -1.305 1.00 70.50 93 THR A C 1
ATOM 757 O O . THR A 1 93 ? 14.635 0.615 -1.204 1.00 70.50 93 THR A O 1
ATOM 760 N N . SER A 1 94 ? 12.851 -0.579 -0.541 1.00 69.69 94 SER A N 1
ATOM 761 C CA . SER A 1 94 ? 13.568 -1.405 0.429 1.00 69.69 94 SER A CA 1
ATOM 762 C C . SER A 1 94 ? 12.804 -2.682 0.800 1.00 69.69 94 SER A C 1
ATOM 764 O O . SER A 1 94 ? 11.602 -2.815 0.541 1.00 69.69 94 SER A O 1
ATOM 766 N N . THR A 1 95 ? 13.496 -3.616 1.455 1.00 71.38 95 THR A N 1
ATOM 767 C CA . THR A 1 95 ? 12.908 -4.852 1.995 1.00 71.38 95 THR A CA 1
ATOM 768 C C . THR A 1 95 ? 11.869 -4.557 3.080 1.00 71.38 95 THR A C 1
ATOM 770 O O . THR A 1 95 ? 10.862 -5.253 3.176 1.00 71.38 95 THR A O 1
ATOM 773 N N . GLU A 1 96 ? 12.048 -3.488 3.857 1.00 62.19 96 GLU A N 1
ATOM 774 C CA . GLU A 1 96 ? 11.076 -3.029 4.856 1.00 62.19 96 GLU A CA 1
ATOM 775 C C . GLU A 1 96 ? 9.784 -2.542 4.190 1.00 62.19 96 GLU A C 1
ATOM 777 O O . GLU A 1 96 ? 8.694 -2.864 4.663 1.00 62.19 96 GLU A O 1
ATOM 782 N N . ALA A 1 97 ? 9.882 -1.828 3.063 1.00 62.59 97 ALA A N 1
ATOM 783 C CA . 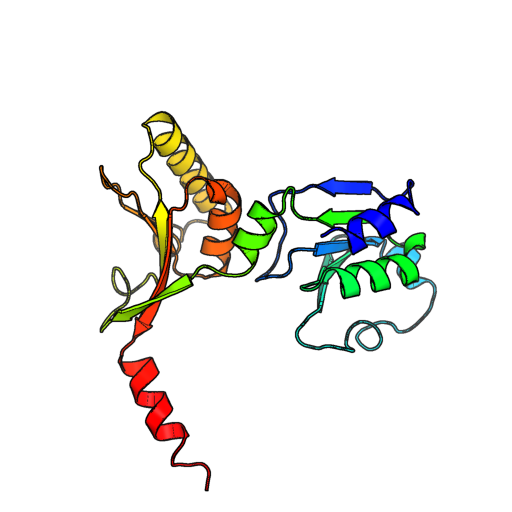ALA A 1 97 ? 8.716 -1.419 2.280 1.00 62.59 97 ALA A CA 1
ATOM 784 C C . ALA A 1 97 ? 7.975 -2.637 1.692 1.00 62.59 97 ALA A C 1
ATOM 786 O O . ALA A 1 97 ? 6.745 -2.692 1.715 1.00 62.59 97 ALA A O 1
ATOM 787 N N . LEU A 1 98 ? 8.712 -3.655 1.239 1.00 70.00 98 LEU A N 1
ATOM 788 C CA . LEU A 1 98 ? 8.145 -4.928 0.782 1.00 70.00 98 LEU A CA 1
ATOM 789 C C . LEU A 1 98 ? 7.470 -5.717 1.924 1.00 70.00 98 LEU A C 1
ATOM 791 O O . LEU A 1 98 ? 6.373 -6.252 1.749 1.00 70.00 98 LEU A O 1
ATOM 795 N N . SER A 1 99 ? 8.082 -5.754 3.112 1.00 63.16 99 SER A N 1
ATOM 796 C CA . SER A 1 99 ? 7.510 -6.381 4.313 1.00 63.16 99 SER A CA 1
ATOM 797 C C . SER A 1 99 ? 6.243 -5.661 4.773 1.00 63.16 99 SER A C 1
ATOM 799 O O . SER A 1 99 ? 5.262 -6.298 5.158 1.00 63.16 99 SER A O 1
ATOM 801 N N . ALA A 1 100 ? 6.227 -4.329 4.687 1.00 59.81 100 ALA A N 1
ATOM 802 C CA . ALA A 1 100 ? 5.028 -3.550 4.935 1.00 59.81 100 ALA A CA 1
ATOM 803 C C . ALA A 1 100 ? 3.929 -3.935 3.933 1.00 59.81 100 ALA A C 1
ATOM 805 O O . ALA A 1 100 ? 2.782 -4.088 4.314 1.00 59.81 100 ALA A O 1
ATOM 806 N N . ILE A 1 101 ? 4.216 -4.190 2.666 1.00 58.34 101 ILE A N 1
ATOM 807 C CA . ILE A 1 101 ? 3.159 -4.590 1.722 1.00 58.34 101 ILE A CA 1
ATOM 808 C C . ILE A 1 101 ? 2.588 -5.996 2.028 1.00 58.34 101 ILE A C 1
ATOM 810 O O . ILE A 1 101 ? 1.420 -6.247 1.728 1.00 58.34 101 ILE A O 1
ATOM 814 N N . SER A 1 102 ? 3.355 -6.890 2.665 1.00 54.75 102 SER A N 1
ATOM 815 C CA . SER A 1 102 ? 3.044 -8.328 2.716 1.00 54.75 102 SER A CA 1
ATOM 816 C C . SER A 1 102 ? 2.256 -8.815 3.940 1.00 54.75 102 SER A C 1
ATOM 818 O O . SER A 1 102 ? 1.316 -9.579 3.742 1.00 54.75 102 SER A O 1
ATOM 820 N N . THR A 1 103 ? 2.521 -8.385 5.177 1.00 58.41 103 THR A N 1
ATOM 821 C CA . THR A 1 103 ? 1.813 -8.954 6.353 1.00 58.41 103 THR A CA 1
ATOM 822 C C . THR A 1 103 ? 1.983 -8.097 7.604 1.00 58.41 103 THR A C 1
ATOM 824 O O . THR A 1 103 ? 3.099 -8.018 8.098 1.00 58.41 103 THR A O 1
ATOM 827 N N . ASP A 1 104 ? 0.905 -7.499 8.143 1.00 57.88 104 ASP A N 1
ATOM 828 C CA . ASP A 1 104 ? 0.891 -7.049 9.558 1.00 57.88 104 ASP A CA 1
ATOM 829 C C . A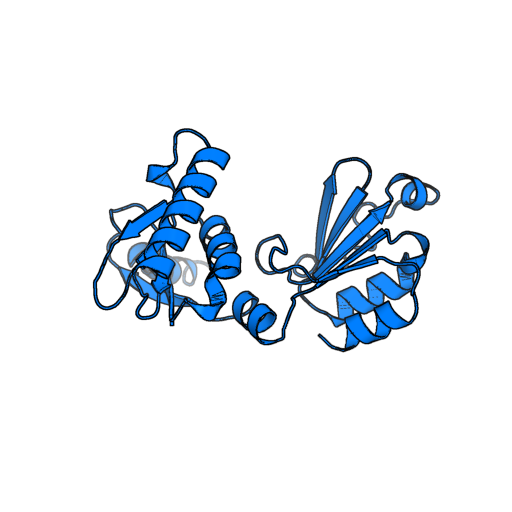SP A 1 104 ? -0.508 -6.675 10.109 1.00 57.88 104 ASP A C 1
ATOM 831 O O . ASP A 1 104 ? -0.671 -5.729 10.883 1.00 57.88 104 ASP A O 1
ATOM 835 N N . THR A 1 105 ? -1.574 -7.329 9.640 1.00 69.44 105 THR A N 1
ATOM 836 C CA . THR A 1 105 ? -2.939 -6.967 10.056 1.00 69.44 105 THR A CA 1
ATOM 837 C C . THR A 1 105 ? -3.383 -7.807 11.249 1.00 69.44 105 THR A C 1
ATOM 839 O O . THR A 1 105 ? -3.634 -9.003 11.116 1.00 69.44 105 THR A O 1
ATOM 842 N N . ARG A 1 106 ? -3.563 -7.170 12.408 1.00 78.31 106 ARG A N 1
ATOM 843 C CA . ARG A 1 106 ? -4.236 -7.761 13.569 1.00 78.31 106 ARG A CA 1
ATOM 844 C C . ARG A 1 106 ? -5.747 -7.792 13.344 1.00 78.31 106 ARG A C 1
ATOM 846 O O . ARG A 1 106 ? -6.332 -6.795 12.933 1.00 78.31 106 ARG A O 1
ATOM 853 N N . ILE A 1 107 ? -6.389 -8.907 13.680 1.00 75.94 107 ILE A N 1
ATOM 854 C CA . ILE A 1 107 ? -7.852 -9.009 13.675 1.00 75.94 107 ILE A CA 1
ATOM 855 C C . ILE A 1 107 ? -8.420 -8.575 15.033 1.00 75.94 107 ILE A C 1
ATOM 857 O O . ILE A 1 107 ? -7.981 -9.057 16.079 1.00 75.94 107 ILE A O 1
ATOM 861 N N . GLU A 1 108 ? -9.416 -7.691 15.014 1.00 77.31 108 GLU A N 1
ATOM 862 C CA . GLU A 1 108 ? -10.255 -7.354 16.166 1.00 77.31 108 GLU A CA 1
ATOM 863 C C . GLU A 1 108 ? -11.680 -7.866 15.942 1.00 77.31 108 GLU A C 1
ATOM 865 O O . GLU A 1 108 ? -12.320 -7.532 14.947 1.00 77.31 108 GLU A O 1
ATOM 870 N N . ILE A 1 109 ? -12.198 -8.656 16.883 1.00 74.31 109 ILE A N 1
ATOM 871 C CA . ILE A 1 109 ? -13.581 -9.139 16.835 1.00 74.31 109 ILE A CA 1
ATOM 872 C C . ILE A 1 109 ? -14.467 -8.171 17.620 1.00 74.31 109 ILE A C 1
ATOM 874 O O . ILE A 1 109 ? -14.248 -7.962 18.815 1.00 74.31 109 ILE A O 1
ATOM 878 N N . ARG A 1 110 ? -15.476 -7.582 16.970 1.00 81.38 110 ARG A N 1
ATOM 879 C CA . ARG A 1 110 ? -16.372 -6.583 17.583 1.00 81.38 110 ARG A CA 1
ATOM 880 C C . ARG A 1 110 ? -17.837 -6.831 17.239 1.00 81.38 110 ARG A C 1
ATOM 882 O O . ARG A 1 110 ? -18.155 -7.536 16.288 1.00 81.38 110 ARG A O 1
ATOM 889 N N . ASP A 1 111 ? -18.741 -6.228 18.004 1.00 85.12 111 ASP A N 1
ATOM 890 C CA . ASP A 1 111 ? -20.174 -6.214 17.669 1.00 85.12 111 ASP A CA 1
ATOM 891 C C . ASP A 1 111 ? -20.500 -5.166 16.591 1.00 85.12 111 ASP A C 1
ATOM 893 O O . ASP A 1 111 ? -21.415 -5.352 15.790 1.00 85.12 111 ASP A O 1
ATOM 897 N N . SER A 1 112 ? -19.703 -4.095 16.523 1.00 90.62 112 SER A N 1
ATOM 898 C CA . SER A 1 112 ? -19.808 -3.027 15.528 1.00 90.62 112 SER A CA 1
ATOM 899 C C . SER A 1 112 ? -18.437 -2.534 15.048 1.00 90.62 112 SER A C 1
ATOM 901 O O . SER A 1 112 ? -17.419 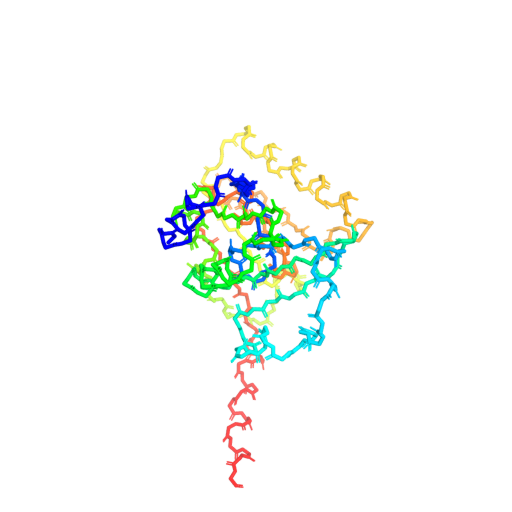-2.701 15.726 1.00 90.62 112 SER A O 1
ATOM 903 N N . LEU A 1 113 ? -18.421 -1.929 13.854 1.00 90.88 113 LEU A N 1
ATOM 904 C CA . LEU A 1 113 ? -17.254 -1.255 13.269 1.00 90.88 113 LEU A CA 1
ATOM 905 C C . LEU A 1 113 ? -16.890 0.012 14.071 1.00 90.88 113 LEU A C 1
ATOM 907 O O . LEU A 1 113 ? -17.717 0.521 14.834 1.00 90.88 113 LEU A O 1
ATOM 911 N N . TYR A 1 114 ? -15.692 0.581 13.876 1.00 87.50 114 TYR A N 1
ATOM 912 C CA . TYR A 1 114 ? -15.365 1.878 14.489 1.00 87.50 114 TYR A CA 1
ATOM 913 C C . TYR A 1 114 ? -16.332 2.944 13.951 1.00 87.50 114 TYR A C 1
ATOM 915 O O . TYR A 1 114 ? -16.479 3.088 12.736 1.00 87.50 114 TYR A O 1
ATOM 923 N N . TRP A 1 115 ? -17.039 3.645 14.846 1.00 90.38 115 TRP A N 1
ATOM 924 C CA . TRP A 1 115 ? -18.143 4.556 14.491 1.00 90.38 115 TRP A CA 1
ATOM 925 C C . TRP A 1 115 ? -19.182 3.934 13.535 1.00 90.38 115 TRP A C 1
ATOM 927 O O . TRP A 1 115 ? -19.753 4.625 12.699 1.00 90.38 115 TRP A O 1
ATOM 937 N N . ASN A 1 116 ? -19.423 2.619 13.644 1.00 90.12 116 ASN A N 1
ATOM 938 C CA . ASN A 1 116 ? -20.316 1.847 12.767 1.00 90.12 116 ASN A CA 1
ATOM 939 C C . ASN A 1 116 ? -19.942 1.886 11.274 1.00 90.12 116 ASN A C 1
ATOM 941 O O . ASN A 1 116 ? -20.789 1.626 10.423 1.00 90.12 116 ASN A O 1
ATOM 945 N N . LYS A 1 117 ? -18.678 2.189 10.959 1.00 90.06 117 LYS A N 1
ATOM 946 C CA . LYS A 1 117 ? -18.285 2.583 9.608 1.00 90.06 117 LYS A CA 1
ATOM 947 C C . LYS A 1 117 ? -16.907 2.101 9.184 1.00 90.06 117 LYS A C 1
ATOM 949 O O . LYS A 1 117 ? -16.783 1.443 8.158 1.00 90.06 117 LYS A O 1
ATOM 954 N N . PHE A 1 118 ? -15.876 2.393 9.970 1.00 93.69 118 PHE A N 1
ATOM 955 C CA . PHE A 1 118 ? -14.505 2.092 9.574 1.00 93.69 118 PHE A CA 1
ATOM 956 C C . PHE A 1 118 ? -14.139 0.665 9.971 1.00 93.69 118 PHE A C 1
ATOM 958 O O . PHE A 1 118 ? -14.329 0.249 11.119 1.00 93.69 118 PHE A O 1
ATOM 965 N N . ARG A 1 119 ? -13.613 -0.090 9.009 1.00 93.62 119 ARG A N 1
ATOM 966 C CA . ARG A 1 119 ? -13.212 -1.489 9.196 1.00 93.62 119 ARG A CA 1
ATOM 967 C C . ARG A 1 119 ? -11.729 -1.629 9.504 1.00 93.62 119 ARG A C 1
ATOM 969 O O . ARG A 1 119 ? -11.321 -2.637 10.073 1.00 93.62 119 ARG A O 1
ATOM 976 N N . TRP A 1 120 ? -10.944 -0.626 9.153 1.00 93.62 120 TRP A N 1
ATOM 977 C CA . TRP A 1 120 ? -9.497 -0.674 9.218 1.00 93.62 120 TRP A CA 1
ATOM 978 C C . TRP A 1 120 ? -8.964 0.440 10.106 1.00 93.62 120 TRP A C 1
ATOM 980 O O . TRP A 1 120 ? -9.528 1.535 10.129 1.00 93.62 120 TRP A O 1
ATOM 990 N N . ALA A 1 121 ? -7.860 0.183 10.802 1.00 92.69 121 ALA A N 1
ATOM 991 C CA . ALA A 1 121 ? -7.124 1.215 11.518 1.00 92.69 121 ALA A CA 1
ATOM 992 C C . ALA A 1 121 ? -5.612 1.042 11.344 1.00 92.69 121 ALA A C 1
ATOM 994 O O . ALA A 1 121 ? -5.087 -0.069 11.414 1.00 92.69 121 ALA A O 1
ATOM 995 N N . ALA A 1 122 ? -4.911 2.155 11.152 1.00 91.62 122 ALA A N 1
ATOM 996 C CA . ALA A 1 122 ? -3.469 2.254 11.278 1.00 91.62 122 ALA A CA 1
ATOM 997 C C . ALA A 1 122 ? -3.141 2.965 12.593 1.00 91.62 122 ALA A C 1
ATOM 999 O O . ALA A 1 122 ? -3.470 4.139 12.784 1.00 91.62 122 ALA A O 1
ATOM 1000 N N . VAL A 1 123 ? -2.501 2.242 13.507 1.00 89.75 123 VAL A N 1
ATOM 1001 C CA . VAL A 1 123 ? -1.991 2.790 14.762 1.00 89.75 123 VAL A CA 1
ATOM 1002 C C . VAL A 1 123 ? -0.587 3.306 14.500 1.00 89.75 123 VAL A C 1
ATOM 1004 O O . VAL A 1 123 ? 0.283 2.556 14.056 1.00 89.75 123 VAL A O 1
ATOM 1007 N N . CYS A 1 124 ? -0.360 4.586 14.762 1.00 89.12 124 CYS A N 1
ATOM 1008 C CA . CYS A 1 124 ? 0.951 5.202 14.623 1.00 89.12 124 CYS A CA 1
ATOM 1009 C C . CYS A 1 124 ? 1.778 5.005 15.903 1.00 89.12 124 CYS A C 1
ATOM 1011 O O . CYS A 1 124 ? 1.240 4.794 16.993 1.00 89.12 124 CYS A O 1
ATOM 1013 N N . LYS A 1 125 ? 3.105 5.046 15.770 1.00 84.69 125 LYS A N 1
ATOM 1014 C CA . LYS A 1 125 ? 4.045 5.244 16.883 1.00 84.69 125 LYS A CA 1
ATOM 1015 C C . LYS A 1 125 ? 3.806 6.632 17.494 1.00 84.69 125 LYS A C 1
ATOM 1017 O O . LYS A 1 125 ? 3.045 7.426 16.946 1.00 84.69 125 LYS A O 1
ATOM 1022 N N . SER A 1 126 ? 4.451 6.932 18.621 1.00 83.62 126 SER A N 1
ATOM 1023 C CA . SER A 1 126 ? 4.468 8.307 19.133 1.00 83.62 126 SER A CA 1
ATOM 1024 C C . SER A 1 126 ? 5.013 9.231 18.043 1.00 83.62 126 SER A C 1
ATOM 1026 O O . SER A 1 126 ? 6.120 8.998 17.560 1.00 83.62 126 SER A O 1
ATOM 1028 N N . LEU A 1 127 ? 4.220 10.225 17.647 1.00 84.69 127 LEU A N 1
ATOM 1029 C CA . LEU A 1 127 ? 4.578 11.208 16.627 1.00 84.69 127 LEU A CA 1
ATOM 1030 C C . LEU A 1 127 ? 4.883 12.542 17.304 1.00 84.69 127 LEU A C 1
ATOM 1032 O O . LEU A 1 127 ? 4.204 12.911 18.266 1.00 84.69 127 LEU A O 1
ATOM 1036 N N . ASP A 1 128 ? 5.891 13.250 16.807 1.00 87.88 128 ASP A N 1
ATOM 1037 C CA . ASP A 1 128 ? 6.097 14.657 17.154 1.00 87.88 128 ASP A CA 1
ATOM 1038 C C . ASP A 1 128 ? 5.093 15.565 16.415 1.00 87.88 128 ASP A C 1
ATOM 1040 O O . ASP A 1 128 ? 4.314 15.107 15.574 1.00 87.88 128 ASP A O 1
ATOM 1044 N N . LEU A 1 129 ? 5.062 16.851 16.779 1.00 86.50 129 LEU A N 1
ATOM 1045 C CA . LEU A 1 129 ? 4.102 17.808 16.218 1.00 86.50 129 LEU A CA 1
ATOM 1046 C C . LEU A 1 129 ? 4.272 17.976 14.703 1.00 86.50 129 LEU A C 1
ATOM 1048 O O . LEU A 1 129 ? 3.273 17.965 13.989 1.00 86.50 129 LEU A O 1
ATOM 1052 N N . ASP A 1 130 ? 5.509 18.029 14.213 1.00 88.31 130 ASP A N 1
ATOM 1053 C CA . ASP A 1 130 ? 5.795 18.182 12.783 1.00 88.31 130 ASP A CA 1
ATOM 1054 C C . ASP A 1 130 ? 5.291 16.964 11.990 1.00 88.31 130 ASP A C 1
ATOM 1056 O O . ASP A 1 130 ? 4.676 17.092 10.931 1.00 88.31 130 ASP A O 1
ATOM 1060 N N . GLN A 1 131 ? 5.471 15.757 12.531 1.00 87.81 131 GLN A N 1
ATOM 1061 C CA . GLN A 1 131 ? 4.971 14.515 11.944 1.00 87.81 131 GLN A CA 1
ATOM 1062 C C . GLN A 1 131 ? 3.447 14.407 11.988 1.00 87.81 131 GLN A C 1
ATOM 1064 O O . GLN A 1 131 ? 2.858 13.778 11.103 1.00 87.81 131 GLN A O 1
ATOM 1069 N N . ILE A 1 132 ? 2.811 14.964 13.022 1.00 87.81 132 ILE A N 1
ATOM 1070 C CA . ILE A 1 132 ? 1.352 15.056 13.130 1.00 87.81 132 ILE A CA 1
ATOM 1071 C C . ILE A 1 132 ? 0.810 15.998 12.058 1.00 87.81 132 ILE A C 1
ATOM 1073 O O . ILE A 1 132 ? -0.185 15.662 11.414 1.00 87.81 132 ILE A O 1
ATOM 1077 N N . ASP A 1 133 ? 1.450 17.146 11.861 1.00 87.50 133 ASP A N 1
ATOM 1078 C CA . ASP A 1 133 ? 1.019 18.131 10.874 1.00 87.50 133 ASP A CA 1
ATOM 1079 C C . ASP A 1 133 ? 1.239 17.614 9.447 1.00 87.50 133 ASP A C 1
ATOM 1081 O O . ASP A 1 133 ? 0.310 17.652 8.645 1.00 87.50 133 ASP A O 1
ATOM 1085 N N . GLU A 1 134 ? 2.361 16.946 9.163 1.00 87.44 134 GLU A N 1
ATOM 1086 C CA . GLU A 1 134 ? 2.571 16.251 7.883 1.00 87.44 134 GLU A CA 1
ATOM 1087 C C . GLU A 1 134 ? 1.489 15.191 7.608 1.00 87.44 134 GLU A C 1
ATOM 1089 O O . GLU A 1 134 ? 0.998 15.051 6.485 1.00 87.44 134 GLU A O 1
ATOM 1094 N N . LEU A 1 135 ? 1.094 14.432 8.635 1.00 88.19 135 LEU A N 1
ATOM 1095 C CA . LEU A 1 135 ? 0.031 13.438 8.514 1.00 88.19 135 LEU A CA 1
ATOM 1096 C C . LEU A 1 135 ? -1.322 14.105 8.230 1.00 88.19 135 LEU A C 1
ATOM 1098 O O . LEU A 1 135 ? -2.091 13.600 7.412 1.00 88.19 135 LEU A O 1
ATOM 1102 N N . ARG A 1 136 ? -1.619 15.239 8.872 1.00 86.88 136 ARG A N 1
ATOM 1103 C CA . ARG A 1 136 ? -2.844 16.014 8.626 1.00 86.88 136 ARG A CA 1
ATOM 1104 C C . ARG A 1 136 ? -2.878 16.592 7.220 1.00 86.88 136 ARG A C 1
ATOM 1106 O O . ARG A 1 136 ? -3.904 16.455 6.556 1.00 86.88 136 ARG A O 1
ATOM 1113 N N . ASP A 1 137 ? -1.771 17.154 6.753 1.00 86.06 137 ASP A N 1
ATOM 1114 C CA . ASP A 1 137 ? -1.651 17.701 5.404 1.00 86.06 137 ASP A CA 1
ATOM 1115 C C . ASP A 1 137 ? -1.852 16.607 4.358 1.00 86.06 137 ASP A C 1
ATOM 1117 O O . ASP A 1 137 ? -2.598 16.781 3.392 1.00 86.06 137 ASP A O 1
ATOM 1121 N N . TRP A 1 138 ? -1.248 15.434 4.565 1.00 86.81 138 TRP A N 1
ATOM 1122 C CA . TRP A 1 138 ? -1.467 14.289 3.686 1.00 86.81 138 TRP A CA 1
ATOM 1123 C C . TRP A 1 138 ? -2.935 13.868 3.661 1.00 86.81 138 TRP A C 1
ATOM 1125 O O . TRP A 1 138 ? -3.488 13.641 2.586 1.00 86.81 138 TRP A O 1
ATOM 1135 N N . LEU A 1 139 ? -3.586 13.795 4.826 1.00 85.81 139 LEU A N 1
ATOM 1136 C CA . LEU A 1 139 ? -4.998 13.433 4.918 1.00 85.81 139 LEU A CA 1
ATOM 1137 C C . LEU A 1 139 ? -5.906 14.464 4.245 1.00 85.81 139 LEU A C 1
ATOM 1139 O O . LEU A 1 139 ? -6.843 14.061 3.562 1.00 85.81 139 LEU A O 1
ATOM 1143 N N . SER A 1 140 ? -5.632 15.761 4.398 1.00 82.88 140 SER A N 1
ATOM 1144 C CA . SER A 1 140 ? -6.389 16.822 3.721 1.00 82.88 140 SER A CA 1
ATOM 1145 C C . SER A 1 140 ? -6.273 16.688 2.205 1.00 82.88 140 SER A C 1
ATOM 1147 O O . SER A 1 140 ? -7.281 16.584 1.511 1.00 82.88 140 SER A O 1
ATOM 1149 N N . ASN A 1 141 ? -5.045 16.548 1.700 1.00 80.44 141 ASN A N 1
ATOM 1150 C CA . ASN A 1 141 ? -4.786 16.358 0.274 1.00 80.44 141 ASN A CA 1
ATOM 1151 C C . ASN A 1 141 ? -5.444 15.082 -0.273 1.00 80.44 141 ASN A C 1
ATOM 1153 O O . ASN A 1 141 ? -5.994 15.076 -1.374 1.00 80.44 141 ASN A O 1
ATOM 1157 N N . PHE A 1 142 ? -5.399 13.987 0.488 1.00 79.44 142 PHE A N 1
ATOM 1158 C CA . PHE A 1 142 ? -6.037 12.731 0.103 1.00 79.44 142 PHE A CA 1
ATOM 1159 C C . PHE A 1 142 ? -7.559 12.885 -0.007 1.00 79.44 142 PHE A C 1
ATOM 1161 O O . PHE A 1 142 ? -8.172 12.398 -0.960 1.00 79.44 142 PHE A O 1
ATOM 1168 N N . LYS A 1 143 ? -8.168 13.587 0.953 1.00 76.56 143 LYS A N 1
ATOM 1169 C CA . LYS A 1 143 ? -9.602 13.884 0.979 1.00 76.56 143 LYS A CA 1
ATOM 1170 C C . LYS A 1 143 ? -10.026 14.742 -0.212 1.00 76.56 143 LYS A C 1
ATOM 1172 O O . LYS A 1 143 ? -10.994 14.396 -0.883 1.00 76.56 143 LYS A O 1
ATOM 1177 N N . GLU A 1 144 ? -9.268 15.789 -0.524 1.00 75.75 144 GLU A N 1
ATOM 1178 C CA . GLU A 1 144 ? -9.509 16.660 -1.682 1.00 75.75 144 GLU A CA 1
ATOM 1179 C C . GLU A 1 144 ? -9.454 15.892 -3.011 1.00 75.75 144 GLU A C 1
ATOM 1181 O O . GLU A 1 144 ? -10.315 16.071 -3.871 1.00 75.75 144 GLU A O 1
ATOM 1186 N N . GLN A 1 145 ? -8.497 14.971 -3.162 1.00 71.75 145 GLN A N 1
ATOM 1187 C CA . GLN A 1 145 ? -8.360 14.143 -4.367 1.00 71.75 145 GLN A CA 1
ATOM 1188 C C . GLN A 1 145 ? -9.503 13.135 -4.554 1.00 71.75 145 GLN A C 1
ATOM 1190 O O . GLN A 1 145 ? -9.769 12.715 -5.680 1.00 71.75 145 GLN A O 1
ATOM 1195 N N . CYS A 1 146 ? -10.171 12.735 -3.470 1.00 67.06 146 CYS A N 1
ATOM 1196 C CA . CYS A 1 146 ? -11.242 11.738 -3.494 1.00 67.06 146 CYS A CA 1
ATOM 1197 C C . CYS A 1 146 ? -12.659 12.335 -3.629 1.00 67.06 146 CYS A C 1
ATOM 1199 O O . CYS A 1 146 ? -13.613 11.568 -3.765 1.00 67.06 146 CYS A O 1
ATOM 1201 N N . GLY A 1 147 ? -12.810 13.665 -3.618 1.00 62.75 147 GLY A N 1
ATOM 1202 C CA . GLY A 1 147 ? -14.103 14.361 -3.695 1.00 62.75 147 GLY A CA 1
ATOM 1203 C C . GLY A 1 147 ? -14.846 14.494 -2.351 1.00 62.75 147 GLY A C 1
ATOM 1204 O O . GLY A 1 147 ? -14.421 13.960 -1.329 1.00 62.75 147 GLY A O 1
ATOM 1205 N N . GLU A 1 148 ? -15.978 15.216 -2.355 1.00 52.50 148 GLU A N 1
ATOM 1206 C CA . GLU A 1 148 ? -16.718 15.725 -1.171 1.00 52.50 148 GLU A CA 1
ATOM 1207 C C . GLU A 1 148 ? -17.228 14.678 -0.150 1.00 52.50 148 GLU A C 1
ATOM 1209 O O . GLU A 1 148 ? -17.738 15.049 0.902 1.00 52.50 148 GLU A O 1
ATOM 1214 N N . VAL A 1 149 ? -17.049 13.373 -0.371 1.00 55.47 149 VAL A N 1
ATOM 1215 C CA . VAL A 1 149 ? -17.542 12.305 0.533 1.00 55.47 149 VAL A CA 1
ATOM 1216 C C . VAL A 1 149 ? -16.491 11.900 1.592 1.00 55.47 149 VAL A C 1
ATOM 1218 O O . VAL A 1 149 ? -16.444 10.772 2.079 1.00 55.47 149 VAL A O 1
ATOM 1221 N N . SER A 1 150 ? -15.563 12.799 1.923 1.00 58.94 150 SER A N 1
ATOM 1222 C CA . SER A 1 150 ? -14.244 12.422 2.456 1.00 58.94 150 SER A CA 1
ATOM 1223 C C . SER A 1 150 ? -14.218 11.993 3.934 1.00 58.94 150 SER A C 1
ATOM 1225 O O . SER A 1 150 ? -13.447 11.102 4.310 1.00 58.94 150 SER A O 1
ATOM 1227 N N . ASP A 1 151 ? -15.108 12.546 4.764 1.00 65.94 151 ASP A N 1
ATOM 1228 C CA . ASP A 1 151 ? -15.269 12.120 6.162 1.00 65.94 151 ASP A CA 1
ATOM 1229 C C . ASP A 1 151 ? -15.915 10.732 6.261 1.00 65.94 151 ASP A C 1
ATOM 1231 O O . ASP A 1 151 ? -15.906 10.100 7.329 1.00 65.94 151 ASP A O 1
ATOM 1235 N N . ASP A 1 152 ? -16.425 10.219 5.131 1.00 77.94 152 ASP A N 1
ATOM 1236 C CA . ASP A 1 152 ? -16.951 8.870 5.047 1.00 77.94 152 ASP A CA 1
ATOM 1237 C C . ASP A 1 152 ? -15.929 7.765 4.852 1.00 77.94 152 ASP A C 1
ATOM 1239 O O . ASP A 1 152 ? -16.185 6.608 5.193 1.00 77.94 152 ASP A O 1
ATOM 1243 N N . ARG A 1 153 ? -14.731 8.131 4.412 1.00 82.81 153 ARG A N 1
ATOM 1244 C CA . ARG A 1 153 ? -13.716 7.157 4.021 1.00 82.81 153 ARG A CA 1
ATOM 1245 C C . ARG A 1 153 ? -12.571 7.089 5.011 1.00 82.81 153 ARG A C 1
ATOM 1247 O O . ARG A 1 153 ? -12.125 5.987 5.329 1.00 82.81 153 ARG A O 1
ATOM 1254 N N . ILE A 1 154 ? -12.150 8.238 5.550 1.00 88.62 154 ILE A N 1
ATOM 1255 C CA . ILE A 1 154 ? -11.012 8.315 6.469 1.00 88.62 154 ILE A CA 1
ATOM 1256 C C . ILE A 1 154 ? -11.301 9.225 7.660 1.00 88.62 154 ILE A C 1
ATOM 1258 O O . ILE A 1 154 ? -11.727 10.371 7.509 1.00 88.62 154 ILE A O 1
ATOM 1262 N N . MET A 1 155 ? -10.971 8.739 8.854 1.00 89.38 155 MET A N 1
ATOM 1263 C CA . MET A 1 155 ? -11.023 9.518 10.088 1.00 89.38 155 MET A CA 1
ATOM 1264 C C . MET A 1 155 ? -9.674 9.484 10.799 1.00 89.38 155 MET A C 1
ATOM 1266 O O . MET A 1 155 ? -9.101 8.421 11.014 1.00 89.38 155 MET A O 1
ATOM 1270 N N . PHE A 1 156 ? -9.195 10.644 11.239 1.00 90.25 156 PHE A N 1
ATOM 1271 C CA . PHE A 1 156 ? -8.039 10.741 12.122 1.00 90.25 156 PHE A CA 1
ATOM 1272 C C . PHE A 1 156 ? -8.480 10.969 13.566 1.00 90.25 156 PHE A C 1
ATOM 1274 O O . PHE A 1 156 ? -9.229 11.898 13.858 1.00 90.25 156 PHE A O 1
ATOM 1281 N N . SER A 1 157 ? -7.994 10.129 14.475 1.00 87.75 157 SER A N 1
ATOM 1282 C CA . SER A 1 157 ? -8.136 10.309 15.915 1.00 87.75 157 SER A CA 1
ATOM 1283 C C . SER A 1 157 ? -6.797 10.689 16.510 1.00 87.75 157 SER A C 1
ATOM 1285 O O . SER A 1 157 ? -5.855 9.890 16.549 1.00 87.75 157 SER A O 1
ATOM 1287 N N . TYR A 1 158 ? -6.757 11.896 17.056 1.00 79.12 158 TYR A N 1
ATOM 1288 C CA . TYR A 1 158 ? -5.615 12.364 17.810 1.00 79.12 158 TYR A CA 1
ATOM 1289 C C . TYR A 1 158 ? -5.579 11.702 19.192 1.00 79.12 158 TYR A C 1
ATOM 1291 O O . TYR A 1 158 ? -6.550 11.742 19.944 1.00 79.12 158 TYR A O 1
ATOM 1299 N N . SER A 1 159 ? -4.451 11.086 19.526 1.00 72.31 159 SER A N 1
ATOM 1300 C CA . SER A 1 159 ? -4.138 10.603 20.868 1.00 72.31 159 SER A CA 1
ATOM 1301 C C . SER A 1 159 ? -2.678 10.922 21.135 1.00 72.31 159 SER A C 1
ATOM 1303 O O . SER A 1 159 ? -1.831 10.678 20.279 1.00 72.31 159 SER A O 1
ATOM 1305 N N . THR A 1 160 ? -2.387 11.450 22.321 1.00 62.69 160 THR A N 1
ATOM 1306 C CA . THR A 1 160 ? -1.029 11.829 22.733 1.00 62.69 160 THR A CA 1
ATOM 1307 C C . THR A 1 160 ? -0.074 10.642 22.830 1.00 62.69 160 THR A C 1
ATOM 1309 O O . THR A 1 160 ? 1.133 10.842 22.787 1.00 62.69 160 THR A O 1
ATOM 1312 N N . SER A 1 161 ? -0.586 9.414 22.950 1.00 67.94 161 SER A N 1
ATOM 1313 C CA . SER A 1 161 ? 0.236 8.204 23.074 1.00 67.94 161 SER A CA 1
ATOM 1314 C C . SER A 1 161 ? 0.220 7.310 21.834 1.00 67.94 161 SER A C 1
ATOM 1316 O O . SER A 1 161 ? 1.176 6.574 21.604 1.00 67.94 161 SER A O 1
ATOM 1318 N N . SER A 1 162 ? -0.856 7.332 21.041 1.00 79.69 162 SER A N 1
ATOM 1319 C CA . SER A 1 162 ? -0.976 6.495 19.838 1.00 79.69 162 SER A CA 1
ATOM 1320 C C . SER A 1 162 ? -1.999 7.072 18.854 1.00 79.69 162 SER A C 1
ATOM 1322 O O . SER A 1 162 ? -3.170 6.682 18.884 1.00 79.69 162 SER A O 1
ATOM 1324 N N . PRO A 1 163 ? -1.596 8.015 17.983 1.00 90.12 163 PRO A N 1
ATOM 1325 C CA . PRO A 1 163 ? -2.472 8.534 16.940 1.00 90.12 163 PRO A CA 1
ATOM 1326 C C . PRO A 1 163 ? -2.997 7.396 16.063 1.00 90.12 163 PRO A C 1
ATOM 1328 O O . PRO A 1 163 ? -2.271 6.443 15.761 1.00 90.12 163 PRO A O 1
ATOM 1331 N N . ARG A 1 164 ? -4.264 7.479 15.655 1.00 92.38 164 ARG A N 1
ATOM 1332 C CA . ARG A 1 164 ? -4.895 6.450 14.820 1.00 92.38 164 ARG A CA 1
ATOM 1333 C C . ARG A 1 164 ? -5.548 7.065 13.605 1.00 92.38 164 ARG A C 1
ATOM 1335 O O . ARG A 1 164 ? -6.262 8.058 13.725 1.00 92.38 164 ARG A O 1
ATOM 1342 N N . VAL A 1 165 ? -5.353 6.428 12.462 1.00 93.31 165 VAL A N 1
ATOM 1343 C CA . VAL A 1 165 ? -6.088 6.733 11.236 1.00 93.31 165 VAL A CA 1
ATOM 1344 C C . VAL A 1 165 ? -6.986 5.546 10.925 1.00 93.31 165 VAL A C 1
ATOM 1346 O O . VAL A 1 165 ? -6.519 4.411 10.898 1.00 93.31 165 VAL A O 1
ATOM 1349 N N . TYR A 1 166 ? -8.272 5.796 10.733 1.00 93.38 166 TYR A N 1
ATOM 1350 C CA . TYR A 1 166 ? -9.284 4.791 10.439 1.00 93.38 166 TYR A CA 1
ATOM 1351 C C . TYR A 1 166 ? -9.703 4.881 8.982 1.00 93.38 166 TYR A C 1
ATOM 1353 O O . TYR A 1 166 ? -9.851 5.985 8.462 1.00 93.38 166 TYR A O 1
ATOM 1361 N N . PHE A 1 167 ? -9.946 3.731 8.359 1.00 92.56 167 PHE A N 1
ATOM 1362 C CA . PHE A 1 167 ? -10.310 3.627 6.950 1.00 92.56 167 PHE A CA 1
ATOM 1363 C C . PHE A 1 167 ? -11.542 2.741 6.774 1.00 92.56 167 PHE A C 1
ATOM 1365 O O . PHE A 1 167 ? -11.693 1.699 7.428 1.00 92.56 167 PHE A O 1
ATOM 1372 N N . ALA A 1 168 ? -12.442 3.162 5.890 1.00 90.69 168 ALA A N 1
ATOM 1373 C CA . ALA A 1 168 ? -13.569 2.348 5.454 1.00 90.69 168 ALA A CA 1
ATOM 1374 C C . ALA A 1 168 ? -13.074 1.241 4.510 1.00 90.69 168 ALA A C 1
ATOM 1376 O O . ALA A 1 168 ? -13.398 0.068 4.711 1.00 90.69 168 ALA A O 1
ATOM 1377 N N . ASP A 1 169 ? -12.192 1.607 3.575 1.00 85.56 169 ASP A N 1
ATOM 1378 C CA . ASP A 1 169 ? -11.682 0.739 2.516 1.00 85.56 169 ASP A CA 1
ATOM 1379 C C . ASP A 1 169 ? -10.241 0.262 2.782 1.00 85.56 169 ASP A C 1
ATOM 1381 O O . ASP A 1 169 ? -9.397 1.003 3.290 1.00 85.56 169 ASP A O 1
ATOM 1385 N N . GLU A 1 170 ? -9.933 -0.981 2.390 1.00 83.19 170 GLU A N 1
ATOM 1386 C CA . GLU A 1 170 ? -8.568 -1.546 2.472 1.00 83.19 170 GLU A CA 1
ATOM 1387 C C . GLU A 1 170 ? -7.592 -0.799 1.544 1.00 83.19 170 GLU A C 1
ATOM 1389 O O . GLU A 1 170 ? -6.407 -0.682 1.852 1.00 83.19 170 GLU A O 1
ATOM 1394 N N . ASP A 1 171 ? -8.094 -0.258 0.430 1.00 78.81 171 ASP A N 1
ATOM 1395 C CA . ASP A 1 171 ? -7.294 0.481 -0.553 1.00 78.81 171 ASP A CA 1
ATOM 1396 C C . ASP A 1 171 ? -6.755 1.799 0.017 1.00 78.81 171 ASP A C 1
ATOM 1398 O O . ASP A 1 171 ? -5.588 2.138 -0.185 1.0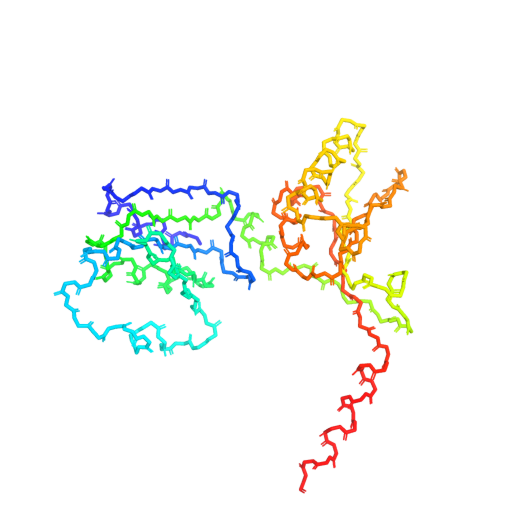0 78.81 171 ASP A O 1
ATOM 1402 N N . ASP A 1 172 ? -7.569 2.514 0.794 1.00 85.25 172 ASP A N 1
ATOM 1403 C CA . ASP A 1 172 ? -7.151 3.762 1.435 1.00 85.25 172 ASP A CA 1
ATOM 1404 C C . ASP A 1 172 ? -6.107 3.488 2.529 1.00 85.25 172 ASP A C 1
ATOM 1406 O O . ASP A 1 172 ? -5.091 4.184 2.624 1.00 85.25 172 ASP A O 1
ATOM 1410 N N . LEU A 1 173 ? -6.309 2.412 3.304 1.00 86.19 173 LEU A N 1
ATOM 1411 C CA . LEU A 1 173 ? -5.320 1.931 4.268 1.00 86.19 173 LEU A CA 1
ATOM 1412 C C . LEU A 1 173 ? -3.994 1.601 3.574 1.00 86.19 173 LEU A C 1
ATOM 1414 O O . LEU A 1 173 ? -2.929 1.921 4.100 1.00 86.19 173 LEU A O 1
ATOM 1418 N N . PHE A 1 174 ? -4.042 0.944 2.415 1.00 78.56 174 PHE A N 1
ATOM 1419 C CA . PHE A 1 174 ? -2.848 0.585 1.657 1.00 78.56 174 PHE A CA 1
ATOM 1420 C C . PHE A 1 174 ? -2.056 1.829 1.236 1.00 78.56 174 PHE A C 1
ATOM 1422 O O . PHE A 1 174 ? -0.844 1.884 1.449 1.00 78.56 174 PHE A O 1
ATOM 1429 N N . MET A 1 175 ? -2.737 2.858 0.723 1.00 77.56 175 MET A N 1
ATOM 1430 C CA . MET A 1 175 ? -2.106 4.131 0.358 1.00 77.56 175 MET A CA 1
ATOM 1431 C C . MET A 1 175 ? -1.464 4.823 1.566 1.00 77.56 175 MET A C 1
ATOM 1433 O O . MET A 1 175 ? -0.338 5.315 1.471 1.00 77.56 175 MET A O 1
ATOM 1437 N N . PHE A 1 176 ? -2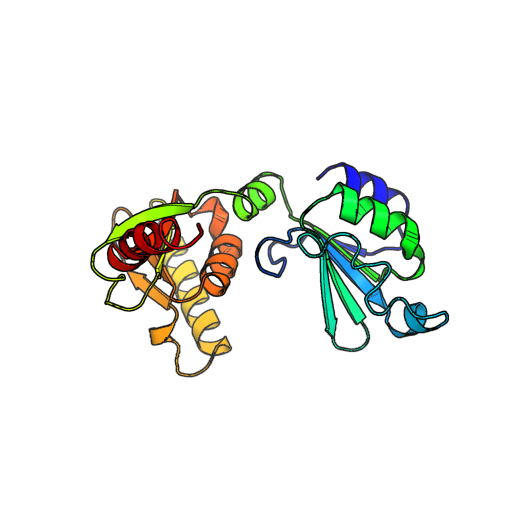.138 4.814 2.717 1.00 84.81 176 PHE A N 1
ATOM 1438 C CA . PHE A 1 176 ? -1.588 5.369 3.952 1.00 84.81 176 PHE A CA 1
ATOM 1439 C C . PHE A 1 176 ? -0.384 4.574 4.466 1.00 84.81 176 PHE A C 1
ATOM 1441 O O . PHE A 1 176 ? 0.645 5.158 4.811 1.00 84.81 176 PHE A O 1
ATOM 1448 N N . LYS A 1 177 ? -0.487 3.236 4.478 1.00 80.56 177 LYS A N 1
ATOM 1449 C CA . LYS A 1 177 ? 0.609 2.338 4.860 1.00 80.56 177 LYS A CA 1
ATOM 1450 C C . LYS A 1 177 ? 1.846 2.644 4.052 1.00 80.56 177 LYS A C 1
ATOM 1452 O O . LYS A 1 177 ? 2.941 2.678 4.595 1.00 80.56 177 LYS A O 1
ATOM 1457 N N . PHE A 1 178 ? 1.644 2.893 2.771 1.00 70.44 178 PHE A N 1
ATOM 1458 C CA . PHE A 1 178 ? 2.711 3.214 1.870 1.00 70.44 178 PHE A CA 1
ATOM 1459 C C . PHE A 1 178 ? 3.413 4.534 2.262 1.00 70.44 178 PHE A C 1
ATOM 1461 O O . PHE A 1 178 ? 4.628 4.571 2.457 1.00 70.44 178 PHE A O 1
ATOM 1468 N N . SER A 1 179 ? 2.650 5.611 2.451 1.00 77.94 179 SER A N 1
ATOM 1469 C CA . SER A 1 179 ? 3.205 6.926 2.799 1.00 77.94 179 SER A CA 1
ATOM 1470 C C . SER A 1 179 ? 3.859 6.995 4.182 1.00 77.94 179 SER A C 1
ATOM 1472 O O . SER A 1 179 ? 4.803 7.760 4.356 1.00 77.94 179 SER A O 1
ATOM 1474 N N . PHE A 1 180 ? 3.398 6.198 5.148 1.00 84.69 180 PHE A N 1
ATOM 1475 C CA . PHE A 1 180 ? 3.790 6.336 6.554 1.00 84.69 180 PHE A CA 1
ATOM 1476 C C . PHE A 1 180 ? 4.265 5.027 7.201 1.00 84.69 180 PHE A C 1
ATOM 1478 O O . PHE A 1 180 ? 4.175 4.876 8.419 1.00 84.69 180 PHE A O 1
ATOM 1485 N N . PHE A 1 181 ? 4.782 4.069 6.424 1.00 77.94 181 PHE A N 1
ATOM 1486 C CA . PHE A 1 181 ? 5.137 2.729 6.924 1.00 77.94 181 PHE A CA 1
ATOM 1487 C C . PHE A 1 181 ? 6.056 2.762 8.156 1.00 77.94 181 PHE A C 1
ATOM 1489 O O . PHE A 1 181 ? 5.847 2.022 9.113 1.00 77.94 181 PHE A O 1
ATOM 1496 N N . ASN A 1 182 ? 7.042 3.661 8.170 1.00 77.81 182 ASN A N 1
ATOM 1497 C CA . ASN A 1 182 ? 8.000 3.815 9.265 1.00 77.81 182 ASN A CA 1
ATOM 1498 C C . ASN A 1 182 ? 7.357 4.366 10.552 1.00 77.81 182 ASN A C 1
ATOM 1500 O O . ASN A 1 182 ? 7.883 4.139 11.650 1.00 77.81 182 ASN A O 1
ATOM 1504 N N . ARG A 1 183 ? 6.212 5.044 10.421 1.00 84.88 183 ARG A N 1
ATOM 1505 C CA . ARG A 1 183 ? 5.429 5.646 11.507 1.00 84.88 183 ARG A CA 1
ATOM 1506 C C . ARG A 1 183 ? 4.337 4.729 12.032 1.00 84.88 183 ARG A C 1
ATOM 1508 O O . ARG A 1 183 ? 3.827 4.980 13.118 1.00 84.88 183 ARG A O 1
ATOM 1515 N N . ILE A 1 184 ? 3.982 3.670 11.315 1.00 86.06 184 ILE A N 1
ATOM 1516 C CA . ILE A 1 184 ? 2.950 2.725 11.743 1.00 86.06 184 ILE A CA 1
ATOM 1517 C C . ILE A 1 184 ? 3.555 1.735 12.738 1.00 86.06 184 ILE A C 1
ATOM 1519 O O . ILE A 1 184 ? 4.630 1.177 12.525 1.00 86.06 184 ILE A O 1
ATOM 1523 N N . SER A 1 185 ? 2.872 1.549 13.864 1.00 84.25 185 SER A N 1
ATOM 1524 C CA . SER A 1 185 ? 3.197 0.530 14.862 1.00 84.25 185 SER A CA 1
ATOM 1525 C C . SER A 1 185 ? 2.378 -0.742 14.672 1.00 84.25 185 SER A C 1
ATOM 1527 O O . SER A 1 185 ? 2.860 -1.822 14.995 1.00 84.25 185 SER A O 1
ATOM 1529 N N . ARG A 1 186 ? 1.138 -0.622 14.179 1.00 83.75 186 ARG A N 1
ATOM 1530 C CA . ARG A 1 186 ? 0.222 -1.751 13.991 1.00 83.75 186 ARG A CA 1
ATOM 1531 C C . ARG A 1 186 ? -0.874 -1.423 12.985 1.00 83.75 186 ARG A C 1
ATOM 1533 O O . ARG A 1 186 ? -1.347 -0.287 12.944 1.00 83.75 186 ARG A O 1
ATOM 1540 N N . LEU A 1 187 ? -1.343 -2.435 12.253 1.00 87.56 187 LEU A N 1
ATOM 1541 C CA . LEU A 1 187 ? -2.595 -2.375 11.499 1.00 87.56 187 LEU A CA 1
ATOM 1542 C C . LEU A 1 187 ? -3.669 -3.264 12.124 1.00 87.56 187 LEU A C 1
ATOM 1544 O O . LEU A 1 187 ? -3.381 -4.359 12.602 1.00 87.56 187 LEU A O 1
ATOM 1548 N N . GLU A 1 188 ? -4.914 -2.809 12.085 1.00 87.88 188 GLU A N 1
ATOM 1549 C CA . GLU A 1 188 ? -6.078 -3.499 12.642 1.00 87.88 188 GLU A CA 1
ATOM 1550 C C . GLU A 1 188 ? -7.163 -3.656 11.572 1.00 87.88 188 GLU A C 1
ATOM 1552 O O . GLU A 1 188 ? -7.432 -2.725 10.809 1.00 87.88 188 GLU A O 1
ATOM 1557 N N . LYS A 1 189 ? -7.804 -4.828 11.538 1.00 89.75 189 LYS A N 1
ATOM 1558 C CA . LYS A 1 189 ? -9.024 -5.107 10.773 1.00 89.75 189 LYS A CA 1
ATOM 1559 C C . LYS A 1 189 ? -10.110 -5.587 11.719 1.00 89.75 189 LYS A C 1
ATOM 1561 O O . LYS A 1 189 ? -9.915 -6.558 12.449 1.00 89.75 189 LYS A O 1
ATOM 1566 N N . VAL A 1 190 ? -11.278 -4.967 11.644 1.00 87.00 190 VAL A N 1
ATOM 1567 C CA . VAL A 1 190 ? -12.456 -5.394 12.395 1.00 87.00 190 VAL A CA 1
ATOM 1568 C C . VAL A 1 190 ? -13.207 -6.480 11.628 1.00 87.00 190 VAL A C 1
ATOM 1570 O O . VAL A 1 190 ? -13.599 -6.291 10.470 1.00 87.00 190 VAL A O 1
ATOM 1573 N N . LEU A 1 191 ? -13.442 -7.604 12.302 1.00 79.69 191 LEU A N 1
ATOM 1574 C CA . LEU A 1 191 ? -14.433 -8.607 11.922 1.00 79.69 191 LEU A CA 1
ATOM 1575 C C . LEU A 1 191 ? -15.604 -8.533 12.897 1.00 79.69 191 LEU A C 1
ATOM 1577 O O . LEU A 1 191 ? -15.426 -8.484 14.117 1.00 79.69 191 LEU A O 1
ATOM 1581 N N . LEU A 1 192 ? -16.817 -8.500 12.361 1.00 79.88 192 LEU A N 1
ATOM 1582 C CA . LEU A 1 192 ? -18.013 -8.473 13.186 1.00 79.88 192 LEU A CA 1
ATOM 1583 C C . LEU A 1 192 ? -18.318 -9.886 13.678 1.00 79.88 192 LEU A C 1
ATOM 1585 O O . LEU A 1 192 ? -18.236 -10.837 12.906 1.00 79.88 192 LEU A O 1
ATOM 1589 N N . LYS A 1 193 ? -18.748 -10.040 14.935 1.00 77.31 193 LYS A N 1
ATOM 1590 C CA . LYS A 1 193 ? -19.133 -11.361 15.473 1.00 77.31 193 LYS A CA 1
ATOM 1591 C C . LYS A 1 193 ? -20.135 -12.088 14.573 1.00 77.31 193 LYS A C 1
ATOM 1593 O O . LYS A 1 193 ? -19.990 -13.285 14.364 1.00 77.31 193 LYS A O 1
ATOM 1598 N N . LYS A 1 194 ? -21.079 -11.345 13.977 1.00 76.81 194 LYS A N 1
ATOM 1599 C CA . LYS A 1 194 ? -22.059 -11.876 13.015 1.00 76.81 194 LYS A CA 1
ATOM 1600 C C . LYS A 1 194 ? -21.438 -12.456 11.737 1.00 76.81 194 LYS A C 1
ATOM 1602 O O . LYS A 1 194 ? -22.004 -13.364 11.146 1.00 76.81 194 LYS A O 1
ATOM 1607 N N . GLU A 1 195 ? -20.301 -11.918 11.292 1.00 67.94 195 GLU A N 1
ATOM 1608 C CA . GLU A 1 195 ? -19.584 -12.406 10.106 1.00 67.94 195 GLU A CA 1
ATOM 1609 C C . GLU A 1 195 ? -18.950 -13.768 10.405 1.00 67.94 195 GLU A C 1
ATOM 1611 O O . GLU A 1 195 ? -18.993 -14.659 9.569 1.00 67.94 195 GLU A O 1
ATOM 1616 N N . ILE A 1 196 ? -18.464 -13.951 11.635 1.00 61.97 196 ILE A N 1
ATOM 1617 C CA . ILE A 1 196 ? -17.820 -15.185 12.098 1.00 61.97 196 ILE A CA 1
ATOM 1618 C C . ILE A 1 196 ? -18.863 -16.261 12.437 1.00 61.97 196 ILE A C 1
ATOM 1620 O O . ILE A 1 196 ? -18.696 -17.428 12.099 1.00 61.97 196 ILE A O 1
ATOM 1624 N N . SER A 1 197 ? -19.979 -15.890 13.072 1.00 57.53 197 SER A N 1
ATOM 1625 C CA . SER A 1 197 ? -21.035 -16.846 13.429 1.00 57.53 197 SER A CA 1
ATOM 1626 C C . SER A 1 197 ? -21.768 -17.428 12.215 1.00 57.53 197 SER A C 1
ATOM 1628 O O . SER A 1 197 ? -22.305 -18.527 12.305 1.00 57.53 197 SER A O 1
ATOM 1630 N N . ASN A 1 198 ? -21.781 -16.721 11.081 1.00 50.09 198 ASN A N 1
ATOM 1631 C CA . ASN A 1 198 ? -22.409 -17.195 9.844 1.00 50.09 198 ASN A CA 1
ATOM 1632 C C . ASN A 1 198 ? -21.543 -18.208 9.070 1.00 50.09 198 ASN A C 1
ATOM 1634 O O . ASN A 1 198 ? -22.085 -18.978 8.276 1.00 50.09 198 ASN A O 1
ATOM 1638 N N . GLU A 1 199 ? -20.228 -18.255 9.309 1.00 43.44 199 GLU A N 1
ATOM 1639 C CA . GLU A 1 199 ? -19.345 -19.255 8.689 1.00 43.44 199 GLU A CA 1
ATOM 1640 C C . GLU A 1 199 ? -19.601 -20.664 9.245 1.00 43.44 199 GLU A C 1
ATOM 1642 O O . GLU A 1 199 ? -19.585 -21.633 8.486 1.00 43.44 199 GLU A O 1
ATOM 1647 N N . HIS A 1 200 ? -19.958 -20.785 10.529 1.00 38.31 200 HIS A N 1
ATOM 1648 C CA . HIS A 1 200 ? -20.308 -22.078 11.129 1.00 38.31 200 HIS A CA 1
ATOM 1649 C C . HIS A 1 200 ? -21.564 -22.717 10.513 1.00 38.31 200 HIS A C 1
ATOM 1651 O O . HIS A 1 200 ? -21.624 -23.937 10.402 1.00 38.31 200 HIS A O 1
ATOM 1657 N N . PHE A 1 201 ? -22.526 -21.919 10.036 1.00 37.97 201 PHE A N 1
ATOM 1658 C CA . PHE A 1 201 ? -23.745 -22.436 9.399 1.00 37.97 201 PHE A CA 1
ATOM 1659 C C . PHE A 1 201 ? -23.578 -22.790 7.913 1.00 37.97 201 PHE A C 1
ATOM 1661 O O . PHE A 1 201 ? -24.416 -23.500 7.365 1.00 37.97 201 PHE A O 1
ATOM 1668 N N . SER A 1 202 ? -22.508 -22.336 7.249 1.00 37.34 202 SER A N 1
ATOM 1669 C CA . SER A 1 202 ? -22.234 -22.711 5.850 1.00 37.34 202 SER A CA 1
ATOM 1670 C C . SER A 1 202 ? -21.437 -24.015 5.720 1.00 37.34 202 SER A C 1
ATOM 1672 O O . SER A 1 202 ? -21.476 -24.642 4.666 1.00 37.34 202 SER A O 1
ATOM 1674 N N . ALA A 1 203 ? -20.748 -24.451 6.780 1.00 40.75 203 ALA A N 1
ATOM 1675 C CA . ALA A 1 203 ? -19.979 -25.698 6.781 1.00 40.75 203 ALA A CA 1
ATOM 1676 C C . ALA A 1 203 ? -20.836 -26.955 7.035 1.00 40.75 203 ALA A C 1
ATOM 1678 O O . ALA A 1 203 ? -20.448 -28.041 6.620 1.00 40.75 203 ALA A O 1
ATOM 1679 N N . GLU A 1 204 ? -22.013 -26.824 7.657 1.00 40.38 204 GLU A N 1
ATOM 1680 C CA . GLU A 1 204 ? -22.922 -27.956 7.926 1.00 40.38 204 GLU A CA 1
ATOM 1681 C C . GLU A 1 204 ? -23.971 -28.188 6.818 1.00 40.38 204 GLU A C 1
ATOM 1683 O O . GLU A 1 204 ? -24.695 -29.179 6.851 1.00 40.38 204 GLU A O 1
ATOM 1688 N N . GLY A 1 205 ? -24.046 -27.308 5.811 1.00 36.78 205 GLY A N 1
ATOM 1689 C CA . GLY A 1 205 ? -24.971 -27.422 4.671 1.00 36.78 205 GLY A CA 1
ATOM 1690 C C . GLY A 1 205 ? -24.371 -28.038 3.401 1.00 36.78 205 GLY A C 1
ATOM 1691 O O . GLY A 1 205 ? -25.054 -28.107 2.383 1.00 36.78 205 GLY A O 1
ATOM 1692 N N . ALA A 1 206 ? -23.101 -28.451 3.441 1.00 35.31 206 ALA A N 1
ATOM 1693 C CA . ALA A 1 206 ? -22.392 -29.078 2.327 1.00 35.31 206 ALA A CA 1
ATOM 1694 C C . ALA A 1 206 ? -22.158 -30.573 2.607 1.00 35.31 206 ALA A C 1
ATOM 1696 O O . ALA A 1 206 ? -21.019 -31.025 2.720 1.00 35.31 206 ALA A O 1
ATOM 1697 N N . HIS A 1 207 ? -23.248 -31.329 2.740 1.00 35.22 207 HIS A N 1
ATOM 1698 C CA . HIS A 1 207 ? -23.252 -32.792 2.695 1.00 35.22 207 HIS A CA 1
ATOM 1699 C C . HIS A 1 207 ? -24.286 -33.280 1.686 1.00 35.22 207 HIS A C 1
ATOM 1701 O O . HIS A 1 207 ? -25.413 -32.734 1.688 1.00 35.22 207 HIS A O 1
#

pLDDT: mean 74.63, std 15.6, range [35.22, 93.69]

Foldseek 3Di:
DVLLVVLVVVQVQAAEAADLQDDDDQFQKKWKFQQVVVVPDDDPVCDPQVPDVPFWDWDDDDRIIIITGNDSNVVSVVCNVCVVGTRYMYGHPDPLSNVLSHDFEDEDEAQADDVNAFFKKFKFAQDDPVRVVVLVVVLVVVQVVVDDCRCRAWDWDDDNGITMITGRDPVVVSSVCSVQVVGTPGMYGYDYPVNVVVVVVVVVPPD